Protein AF-0000000084368890 (afdb_homodimer)

Foldseek 3Di:
DFKKKKWWFFDPPDDCVVCVVVQVVVVVVCVVVPFWDDKDWDFPDDDDPPDDTHTGGMITIGDDDDPVVVLVVVCPGPCNVVRGTPSVPMDMDGDDDPDDDDD/DFKKKKWWFFDPPDDCVVCVVVQVVVVVVCVVVPFWDDKDWDFPDDDDPPDDTHTGGMITIGDDDDPVVVLVVVCPGPCNVVRGTPSVPMDMDGDDDPDDDDD

pLDDT: mean 97.81, std 1.48, range [92.19, 99.0]

Sequence (206 aa):
MTEWLVVVYDRPGSDRSKFRPQHLEAIPKQVANGKITNAGAIFHEVPKEGQPLKFAGSSLNVVADSKEEVLEILKQDIFAKENIWDVENALIYPYGVAVRVAKMTEWLVVVYDRPGSDRSKFRPQHLEAIPKQVANGKITNAGAIFHEVPKEGQPLKFAGSSLNVVADSKEEVLEILKQDIFAKENIWDVENALIYPYGVAVRVAK

Nearest PDB structures (foldseek):
  1mwq-assembly1_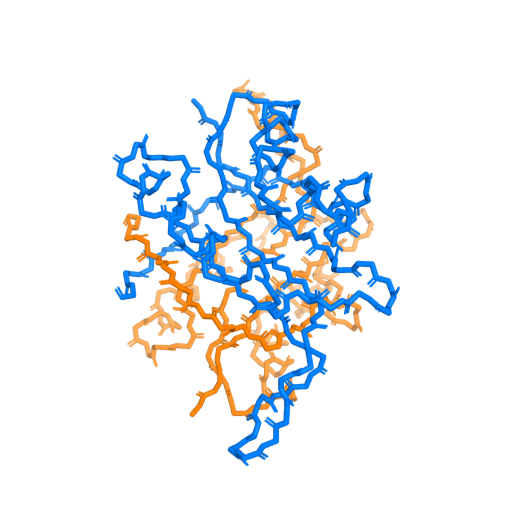A  TM=8.416E-01  e=7.982E-07  Haemophilus influenzae
  2ftr-assembly1_B  TM=4.203E-01  e=3.966E-03  Halalkalibacterium halodurans C-125
  1r6y-assembly1_A  TM=4.512E-01  e=4.490E-03  Escherichia coli
  3bb5-assembly2_C  TM=4.591E-01  e=1.374E-02  Jannaschia sp. CCS1
  1q53-assembly1_B  TM=4.168E-01  e=7.854E-03  Arabidopsis thaliana

InterPro domains:
  IPR011008 Dimeric alpha-beta barrel [SSF54909] (1-96)
  IPR051807 Secondary metabolite biosynthesis-associated protein [PTHR33606] (2-100)

Structure (mmCIF, N/CA/C/O backbone):
data_AF-0000000084368890-model_v1
#
loop_
_entity.id
_entity.type
_entity.pdbx_description
1 polymer 'YCII-related domain-containing protein'
#
loop_
_atom_site.group_PDB
_atom_site.id
_atom_site.type_symbol
_atom_site.label_atom_id
_atom_site.label_alt_id
_atom_site.label_comp_id
_atom_site.label_asym_id
_atom_site.label_entity_id
_atom_site.label_seq_id
_atom_site.pdbx_PDB_ins_code
_atom_site.Cartn_x
_atom_site.Cartn_y
_atom_site.Cartn_z
_atom_site.occupancy
_atom_site.B_iso_or_equiv
_atom_site.auth_seq_id
_atom_site.auth_comp_id
_atom_site.auth_asym_id
_atom_site.auth_atom_id
_atom_site.pdbx_PDB_model_num
ATOM 1 N N . MET A 1 1 ? 17.062 3.875 -8.484 1 94.56 1 MET A N 1
ATOM 2 C CA . MET A 1 1 ? 16.203 4.168 -7.344 1 94.56 1 MET A CA 1
ATOM 3 C C . MET A 1 1 ? 15.164 3.074 -7.156 1 94.56 1 MET A C 1
ATOM 5 O O . MET A 1 1 ? 14.82 2.367 -8.109 1 94.56 1 MET A O 1
ATOM 9 N N . THR A 1 2 ? 14.789 2.807 -5.922 1 97.94 2 THR A N 1
ATOM 10 C CA . THR A 1 2 ? 13.812 1.79 -5.551 1 97.94 2 THR A CA 1
ATOM 11 C C . THR A 1 2 ? 12.484 2.434 -5.164 1 97.94 2 THR A C 1
ATOM 13 O O . THR A 1 2 ? 12.461 3.496 -4.539 1 97.94 2 THR A O 1
ATOM 16 N N . GLU A 1 3 ? 11.383 1.771 -5.613 1 98.75 3 GLU A N 1
ATOM 17 C CA . GLU A 1 3 ? 10.078 2.145 -5.062 1 98.75 3 GLU A CA 1
ATOM 18 C C . GLU A 1 3 ? 9.758 1.333 -3.809 1 98.75 3 GLU A C 1
ATOM 20 O O . GLU A 1 3 ? 10.094 0.149 -3.727 1 98.75 3 GLU A O 1
ATOM 25 N N . TRP A 1 4 ? 9.133 1.996 -2.871 1 98.94 4 TRP A N 1
ATOM 26 C CA . TRP A 1 4 ? 8.836 1.397 -1.573 1 98.94 4 TRP A CA 1
ATOM 27 C C . TRP A 1 4 ? 7.344 1.5 -1.259 1 98.94 4 TRP A C 1
ATOM 29 O O . TRP A 1 4 ? 6.719 2.531 -1.516 1 98.94 4 TRP A O 1
ATOM 39 N N . LEU A 1 5 ? 6.801 0.441 -0.745 1 99 5 LEU A N 1
ATOM 40 C CA . LEU A 1 5 ? 5.52 0.513 -0.052 1 99 5 LEU A CA 1
ATOM 41 C C . LEU A 1 5 ? 5.703 0.98 1.388 1 99 5 LEU A C 1
ATOM 43 O O . LEU A 1 5 ? 6.516 0.421 2.127 1 99 5 LEU A O 1
ATOM 47 N N . VAL A 1 6 ? 4.949 1.95 1.713 1 99 6 VAL A N 1
ATOM 48 C CA . VAL A 1 6 ? 4.953 2.459 3.08 1 99 6 VAL A CA 1
ATOM 49 C C . VAL A 1 6 ? 3.541 2.412 3.654 1 99 6 VAL A C 1
ATOM 51 O O . VAL A 1 6 ? 2.582 2.818 2.996 1 99 6 VAL A O 1
ATOM 54 N N . VAL A 1 7 ? 3.396 1.828 4.812 1 98.94 7 VAL A N 1
ATOM 55 C CA . VAL A 1 7 ? 2.213 2.008 5.645 1 98.94 7 VAL A CA 1
ATOM 56 C C . VAL A 1 7 ? 2.611 2.637 6.98 1 98.94 7 VAL A C 1
ATOM 58 O O . VAL A 1 7 ? 3.436 2.082 7.711 1 98.94 7 VAL A O 1
ATOM 61 N N . VAL A 1 8 ? 2.096 3.746 7.238 1 98.94 8 VAL A N 1
ATOM 62 C CA . VAL A 1 8 ? 2.412 4.461 8.469 1 98.94 8 VAL A CA 1
ATOM 63 C C . VAL A 1 8 ? 1.125 4.77 9.234 1 98.94 8 VAL A C 1
ATOM 65 O O . VAL A 1 8 ? 0.228 5.434 8.703 1 98.94 8 VAL A O 1
ATOM 68 N N . TYR A 1 9 ? 1.062 4.297 10.43 1 98.88 9 TYR A N 1
ATOM 69 C CA . TYR A 1 9 ? -0.155 4.406 11.227 1 98.88 9 TYR A CA 1
ATOM 70 C C . TYR A 1 9 ? -0.169 5.707 12.023 1 98.88 9 TYR A C 1
ATOM 72 O O . TYR A 1 9 ? 0.885 6.215 12.414 1 98.88 9 TYR A O 1
ATOM 80 N N . ASP A 1 10 ? -1.346 6.188 12.211 1 98.81 10 ASP A N 1
ATOM 81 C CA . ASP A 1 10 ? -1.5 7.266 13.18 1 98.81 10 ASP A CA 1
ATOM 82 C C . ASP A 1 10 ? -1.303 6.758 14.609 1 98.81 10 ASP A C 1
ATOM 84 O O . ASP A 1 10 ? -1.741 5.656 14.945 1 98.81 10 ASP A O 1
ATOM 88 N N . ARG A 1 11 ? -0.702 7.605 15.438 1 98.44 11 ARG A N 1
ATOM 89 C CA . ARG A 1 11 ? -0.61 7.27 16.859 1 98.44 11 ARG A CA 1
ATOM 90 C C . ARG A 1 11 ? -1.991 7.246 17.5 1 98.44 11 ARG A C 1
ATOM 92 O O . ARG A 1 11 ? -2.855 8.055 17.156 1 98.44 11 ARG A O 1
ATOM 99 N N . PRO A 1 12 ? -2.133 6.25 18.484 1 96.38 12 PRO A N 1
ATOM 100 C CA . PRO A 1 12 ? -3.43 6.191 19.156 1 96.38 12 PRO A CA 1
ATOM 101 C C . PRO A 1 12 ? -3.846 7.535 19.75 1 96.38 12 PRO A C 1
ATOM 103 O O . PRO A 1 12 ? -3.041 8.203 20.406 1 96.38 12 PRO A O 1
ATOM 106 N N . GLY A 1 13 ? -5.078 7.992 19.422 1 94 13 GLY A N 1
ATOM 107 C CA . GLY A 1 13 ? -5.641 9.188 20.016 1 94 13 GLY A CA 1
ATOM 108 C C . GLY A 1 13 ? -5.254 10.461 19.297 1 94 13 GLY A C 1
ATOM 109 O O . GLY A 1 13 ? -5.648 11.562 19.703 1 94 13 GLY A O 1
ATOM 110 N N . SER A 1 14 ? -4.531 10.336 18.219 1 95.62 14 SER A N 1
ATOM 111 C CA . SER A 1 14 ? -4.113 11.531 17.484 1 95.62 14 SER A CA 1
ATOM 112 C C . SER A 1 14 ? -5.27 12.117 16.688 1 95.62 14 SER A C 1
ATOM 114 O O . SER A 1 14 ? -6.199 11.406 16.312 1 95.62 14 SER A O 1
ATOM 116 N N . ASP A 1 15 ? -5.191 13.453 16.547 1 94.81 15 ASP A N 1
ATOM 117 C CA . ASP A 1 15 ? -6.117 14.195 15.695 1 94.81 15 ASP A CA 1
ATOM 118 C C . ASP A 1 15 ? -5.375 14.891 14.555 1 94.81 15 ASP A C 1
ATOM 120 O O . ASP A 1 15 ? -4.66 15.867 14.773 1 94.81 15 ASP A O 1
ATOM 124 N N . ARG A 1 16 ? -5.609 14.359 13.375 1 97.19 16 ARG A N 1
ATOM 125 C CA . ARG A 1 16 ? -4.84 14.883 12.242 1 97.19 16 ARG A CA 1
ATOM 126 C C . ARG A 1 16 ? -5.586 16.016 11.547 1 97.19 16 ARG A C 1
ATOM 128 O O . ARG A 1 16 ? -5.051 16.641 10.633 1 97.19 16 ARG A O 1
ATOM 135 N N . SER A 1 17 ? -6.758 16.406 11.969 1 94.94 17 SER A N 1
ATOM 136 C CA . SER A 1 17 ? -7.633 17.328 11.266 1 94.94 17 SER A CA 1
ATOM 137 C C . SER A 1 17 ? -6.984 18.703 11.141 1 94.94 17 SER A C 1
ATOM 139 O O . SER A 1 17 ? -7.043 19.328 10.078 1 94.94 17 SER A O 1
ATOM 141 N N . LYS A 1 18 ? -6.312 19.109 12.156 1 95.62 18 LYS A N 1
ATOM 142 C CA . LYS A 1 18 ? -5.719 20.438 12.18 1 95.62 18 LYS A CA 1
ATOM 143 C C . LYS A 1 18 ? -4.578 20.547 11.172 1 95.62 18 LYS A C 1
ATOM 145 O O . LYS A 1 18 ? -4.312 21.641 10.648 1 95.62 18 LYS A O 1
ATOM 150 N N . PHE A 1 19 ? -3.916 19.5 10.805 1 98.19 19 PHE A N 1
ATOM 151 C CA . PHE A 1 19 ? -2.693 19.531 10.016 1 98.19 19 PHE A CA 1
ATOM 152 C C . PHE A 1 19 ? -2.941 18.984 8.609 1 98.19 19 PHE A C 1
ATOM 154 O O . PHE A 1 19 ? -2.049 19.016 7.762 1 98.19 19 PHE A O 1
ATOM 161 N N . ARG A 1 20 ? -4.137 18.547 8.383 1 97.62 20 ARG A N 1
ATOM 162 C CA . ARG A 1 20 ? -4.473 17.859 7.133 1 97.62 20 ARG A CA 1
ATOM 163 C C . ARG A 1 20 ? -4.277 18.781 5.938 1 97.62 20 ARG A C 1
ATOM 165 O O . ARG A 1 20 ? -3.686 18.391 4.93 1 97.62 20 ARG A O 1
ATOM 172 N N . PRO A 1 21 ? -4.695 20.109 6.023 1 98 21 PRO A N 1
ATOM 173 C CA . PRO A 1 21 ? -4.473 20.984 4.863 1 98 21 PRO A CA 1
ATOM 174 C C . PRO A 1 21 ? -2.998 21.094 4.488 1 98 21 PRO A C 1
ATOM 176 O O . PRO A 1 21 ? -2.646 21 3.309 1 98 21 PRO A O 1
ATOM 179 N N . GLN A 1 22 ? -2.162 21.266 5.449 1 98.19 22 GLN A N 1
ATOM 180 C CA . GLN A 1 22 ? -0.73 21.375 5.188 1 98.19 22 GLN A CA 1
ATOM 181 C C . GLN A 1 22 ? -0.173 20.062 4.645 1 98.19 22 GLN A C 1
ATOM 183 O O . GLN A 1 22 ? 0.666 20.062 3.742 1 98.19 22 GLN A O 1
ATOM 188 N N . HIS A 1 23 ? -0.569 18.922 5.172 1 98.5 23 HIS A N 1
ATOM 189 C CA . HIS A 1 23 ? -0.184 17.594 4.688 1 98.5 23 HIS A CA 1
ATOM 190 C C . HIS A 1 23 ? -0.528 17.438 3.211 1 98.5 23 HIS A C 1
ATOM 192 O O . HIS A 1 23 ? 0.327 17.047 2.408 1 98.5 23 HIS A O 1
ATOM 198 N N . LEU A 1 24 ? -1.707 17.781 2.885 1 98.06 24 LEU A N 1
ATOM 199 C CA . LEU A 1 24 ? -2.188 17.578 1.521 1 98.06 24 LEU A CA 1
ATOM 200 C C . LEU A 1 24 ? -1.46 18.516 0.551 1 98.06 24 LEU A C 1
ATOM 202 O O . LEU A 1 24 ? -1.203 18.141 -0.596 1 98.06 24 LEU A O 1
ATOM 206 N N . GLU A 1 25 ? -1.09 19.703 0.97 1 97.38 25 GLU A N 1
ATOM 207 C CA . GLU A 1 25 ? -0.423 20.688 0.125 1 97.38 25 GLU A CA 1
ATOM 208 C C . GLU A 1 25 ? 0.982 20.234 -0.255 1 97.38 25 GLU A C 1
ATOM 210 O O . GLU A 1 25 ? 1.545 20.703 -1.248 1 97.38 25 GLU A O 1
ATOM 215 N N . ALA A 1 26 ? 1.511 19.344 0.483 1 96.12 26 ALA A N 1
ATOM 216 C CA . ALA A 1 26 ? 2.887 18.906 0.264 1 96.12 26 ALA A CA 1
ATOM 217 C C . ALA A 1 26 ? 2.953 17.812 -0.796 1 96.12 26 ALA A C 1
ATOM 219 O O . ALA A 1 26 ? 4.023 17.531 -1.337 1 96.12 26 ALA A O 1
ATOM 220 N N . ILE A 1 27 ? 1.864 17.172 -1.148 1 96.38 27 ILE A N 1
ATOM 221 C CA . ILE A 1 27 ? 1.839 15.945 -1.937 1 96.38 27 ILE A CA 1
ATOM 222 C C . ILE A 1 27 ? 2.15 16.266 -3.396 1 96.38 27 ILE A C 1
ATOM 224 O O . ILE A 1 27 ? 2.998 15.617 -4.016 1 96.38 27 ILE A O 1
ATOM 228 N N . PRO A 1 28 ? 1.623 17.391 -3.9 1 96.62 28 PRO A N 1
ATOM 229 C CA . PRO A 1 28 ? 1.828 17.625 -5.328 1 96.62 28 PRO A CA 1
ATOM 230 C C . PRO A 1 28 ? 3.301 17.812 -5.691 1 96.62 28 PRO A C 1
ATOM 232 O O . PRO A 1 28 ? 3.752 17.297 -6.719 1 96.62 28 PRO A O 1
ATOM 235 N N . LYS A 1 29 ? 4.012 18.484 -4.934 1 97 29 LYS A N 1
ATOM 236 C CA . LYS A 1 29 ? 5.43 18.688 -5.223 1 97 29 LYS A CA 1
ATOM 237 C C . LYS A 1 29 ? 6.188 17.375 -5.211 1 97 29 LYS A C 1
ATOM 239 O O . LYS A 1 29 ? 7.07 17.141 -6.043 1 97 29 LYS A O 1
ATOM 244 N N . GLN A 1 30 ? 5.855 16.516 -4.273 1 97.31 30 GLN A N 1
ATOM 245 C CA . GLN A 1 30 ? 6.508 15.211 -4.164 1 97.31 30 GLN A CA 1
ATOM 246 C C . GLN A 1 30 ? 6.18 14.328 -5.363 1 97.31 30 GLN A C 1
ATOM 248 O O . GLN A 1 30 ? 7.023 13.555 -5.82 1 97.31 30 GLN A O 1
ATOM 253 N N . VAL A 1 31 ? 5.012 14.453 -5.863 1 98.06 31 VAL A N 1
ATOM 254 C CA . VAL A 1 31 ? 4.594 13.711 -7.051 1 98.06 31 VAL A CA 1
ATOM 255 C C . VAL A 1 31 ? 5.312 14.266 -8.281 1 98.06 31 VAL A C 1
ATOM 257 O O . VAL A 1 31 ? 5.859 13.5 -9.078 1 98.06 31 VAL A O 1
ATOM 260 N N . ALA A 1 32 ? 5.359 15.555 -8.391 1 97.81 32 ALA A N 1
ATOM 261 C CA . ALA A 1 32 ? 5.992 16.203 -9.531 1 97.81 32 ALA A CA 1
ATOM 262 C C . ALA A 1 32 ? 7.473 15.852 -9.617 1 97.81 32 ALA A C 1
ATOM 264 O O . ALA A 1 32 ? 8.023 15.703 -10.711 1 97.81 32 ALA A O 1
ATOM 265 N N . ASN A 1 33 ? 8.086 15.641 -8.516 1 97.25 33 ASN A N 1
ATOM 266 C CA . ASN A 1 33 ? 9.508 15.32 -8.469 1 97.25 33 ASN A CA 1
ATOM 267 C C . ASN A 1 33 ? 9.75 13.812 -8.547 1 97.25 33 ASN A C 1
ATOM 269 O O . ASN A 1 33 ? 10.891 13.352 -8.461 1 97.25 33 ASN A O 1
ATOM 273 N N . GLY A 1 34 ? 8.703 13.078 -8.586 1 97.5 34 GLY A N 1
ATOM 274 C CA . GLY A 1 34 ? 8.805 11.641 -8.781 1 97.5 34 GLY A CA 1
ATOM 275 C C . GLY A 1 34 ? 9.039 10.875 -7.496 1 97.5 34 GLY A C 1
ATOM 276 O O . GLY A 1 34 ? 9.406 9.695 -7.523 1 97.5 34 GLY A O 1
ATOM 277 N N . LYS A 1 35 ? 8.844 11.477 -6.344 1 98.44 35 LYS A N 1
ATOM 278 C CA . LYS A 1 35 ? 9.141 10.844 -5.059 1 98.44 35 LYS A CA 1
ATOM 279 C C . LYS A 1 35 ? 7.949 10.039 -4.547 1 98.44 35 LYS A C 1
ATOM 281 O O . LYS A 1 35 ? 8.125 9.062 -3.82 1 98.44 35 LYS A O 1
ATOM 286 N N . ILE A 1 36 ? 6.762 10.492 -4.883 1 98.69 36 ILE A N 1
ATOM 287 C CA . ILE A 1 36 ? 5.535 9.789 -4.516 1 98.69 36 ILE A CA 1
ATOM 288 C C . ILE A 1 36 ? 4.781 9.375 -5.773 1 98.69 36 ILE A C 1
ATOM 290 O O . ILE A 1 36 ? 4.543 10.195 -6.664 1 98.69 36 ILE A O 1
ATOM 294 N N . THR A 1 37 ? 4.414 8.141 -5.836 1 98.81 37 THR A N 1
ATOM 295 C CA . THR A 1 37 ? 3.742 7.656 -7.039 1 98.81 37 THR A CA 1
ATOM 296 C C . THR A 1 37 ? 2.318 7.211 -6.719 1 98.81 37 THR A C 1
ATOM 298 O O . THR A 1 37 ? 1.487 7.082 -7.621 1 98.81 37 THR A O 1
ATOM 301 N N . ASN A 1 38 ? 1.992 6.949 -5.52 1 98.88 38 ASN A N 1
ATOM 302 C CA . ASN A 1 38 ? 0.693 6.562 -4.98 1 98.88 38 ASN A CA 1
ATOM 303 C C . ASN A 1 38 ? 0.575 6.906 -3.5 1 98.88 38 ASN A C 1
ATOM 305 O O . ASN A 1 38 ? 1.471 6.594 -2.713 1 98.88 38 ASN A O 1
ATOM 309 N N . ALA A 1 39 ? -0.464 7.578 -3.109 1 98.88 39 ALA A N 1
ATOM 310 C CA . ALA A 1 39 ? -0.626 7.945 -1.704 1 98.88 39 ALA A CA 1
ATOM 311 C C . ALA A 1 39 ? -2.1 8.125 -1.352 1 98.88 39 ALA A C 1
ATOM 313 O O . ALA A 1 39 ? -2.906 8.508 -2.203 1 98.88 39 ALA A O 1
ATOM 314 N N . GLY A 1 40 ? -2.418 7.895 -0.118 1 98.75 40 GLY A N 1
ATOM 315 C CA . GLY A 1 40 ? -3.77 8.062 0.392 1 98.75 40 GLY A CA 1
ATOM 316 C C . GLY A 1 40 ? -3.891 7.766 1.874 1 98.75 40 GLY A C 1
ATOM 317 O O . GLY A 1 40 ? -2.932 7.309 2.5 1 98.75 40 GLY A O 1
ATOM 318 N N . ALA A 1 41 ? -5.02 8.031 2.402 1 98.69 41 ALA A N 1
ATOM 319 C CA . ALA A 1 41 ? -5.324 7.723 3.799 1 98.69 41 ALA A CA 1
ATOM 320 C C . ALA A 1 41 ? -5.93 6.328 3.934 1 98.69 41 ALA A C 1
ATOM 322 O O . ALA A 1 41 ? -6.68 5.883 3.062 1 98.69 41 ALA A O 1
ATOM 323 N N . ILE A 1 42 ? -5.582 5.676 5.016 1 98.81 42 ILE A N 1
ATOM 324 C CA . ILE A 1 42 ? -6.254 4.43 5.371 1 98.81 42 ILE A CA 1
ATOM 325 C C . ILE A 1 42 ? -7.191 4.668 6.555 1 98.81 42 ILE A C 1
ATOM 327 O O . ILE A 1 42 ? -6.93 5.531 7.395 1 98.81 42 ILE A O 1
ATOM 331 N N . PHE A 1 43 ? -8.266 3.887 6.609 1 98.62 43 PHE A N 1
ATOM 332 C CA . PHE A 1 43 ? -9.312 4.086 7.609 1 98.62 43 PHE A CA 1
ATOM 333 C C . PHE A 1 43 ? -9.617 2.781 8.336 1 98.62 43 PHE A C 1
ATOM 335 O O . PHE A 1 43 ? -9.445 1.696 7.773 1 98.62 43 PHE A O 1
ATOM 342 N N . HIS A 1 44 ? -10.109 2.869 9.57 1 97.94 44 HIS A N 1
ATOM 343 C CA . HIS A 1 44 ? -10.508 1.699 10.344 1 97.94 44 HIS A CA 1
ATOM 344 C C . HIS A 1 44 ? -11.82 1.118 9.828 1 97.94 44 HIS A C 1
ATOM 346 O O . HIS A 1 44 ? -12.094 -0.073 10.008 1 97.94 44 HIS A O 1
ATOM 352 N N . GLU A 1 45 ? -12.602 2.033 9.242 1 97.5 45 GLU A N 1
ATOM 353 C CA . GLU A 1 45 ? -13.891 1.651 8.68 1 97.5 45 GLU A CA 1
ATOM 354 C C . GLU A 1 45 ? -14.164 2.389 7.371 1 97.5 45 GLU A C 1
ATOM 356 O O . GLU A 1 45 ? -13.594 3.451 7.121 1 97.5 45 GLU A O 1
ATOM 361 N N . VAL A 1 46 ? -14.969 1.783 6.539 1 98 46 VAL A N 1
ATOM 362 C CA . VAL A 1 46 ? -15.367 2.457 5.309 1 98 46 VAL A CA 1
ATOM 363 C C . VAL A 1 46 ? -16.031 3.789 5.641 1 98 46 VAL A C 1
ATOM 365 O O . VAL A 1 46 ? -16.984 3.838 6.43 1 98 46 VAL A O 1
ATOM 368 N N . PRO A 1 47 ? -15.562 4.816 5.09 1 96 47 PRO A N 1
ATOM 369 C CA . PRO A 1 47 ? -16.188 6.117 5.352 1 96 47 PRO A CA 1
ATOM 370 C C . PRO A 1 47 ? -17.656 6.16 4.98 1 96 47 PRO A C 1
ATOM 372 O O . PRO A 1 47 ? -18.062 5.574 3.969 1 96 47 PRO A O 1
ATOM 375 N N . LYS A 1 48 ? -18.438 6.734 5.867 1 94.44 48 LYS A N 1
ATOM 376 C CA . LYS A 1 48 ? -19.875 6.934 5.652 1 94.44 48 LYS A CA 1
ATOM 377 C C . LYS A 1 48 ? -20.219 8.414 5.617 1 94.44 48 LYS A C 1
ATOM 379 O O . LYS A 1 48 ? -19.656 9.211 6.367 1 94.44 48 LYS A O 1
ATOM 384 N N . GLU A 1 49 ? -21.062 8.672 4.727 1 92.25 49 GLU A N 1
ATOM 385 C CA . GLU A 1 49 ? -21.484 10.062 4.598 1 92.25 49 GLU A CA 1
ATOM 386 C C . GLU A 1 49 ? -22.016 10.602 5.922 1 92.25 49 GLU A C 1
ATOM 388 O O . GLU A 1 49 ? -22.781 9.93 6.613 1 92.25 49 GLU A O 1
ATOM 393 N N . GLY A 1 50 ? -21.531 11.781 6.246 1 93.62 50 GLY A N 1
ATOM 394 C CA . GLY A 1 50 ? -22.031 12.469 7.426 1 93.62 50 GLY A CA 1
ATOM 395 C C . GLY A 1 50 ? -21.359 12.016 8.711 1 93.62 50 GLY A C 1
ATOM 396 O O . GLY A 1 50 ? -21.688 12.492 9.797 1 93.62 50 GLY A O 1
ATOM 397 N N . GLN A 1 51 ? -20.641 11.086 8.695 1 95.31 51 GLN A N 1
ATOM 398 C CA . GLN A 1 51 ? -19.938 10.586 9.875 1 95.31 51 GLN A CA 1
ATOM 399 C C . GLN A 1 51 ? -18.469 10.992 9.852 1 95.31 51 GLN A C 1
ATOM 401 O O . GLN A 1 51 ? -17.875 11.172 8.781 1 95.31 51 GLN A O 1
ATOM 406 N N . PRO A 1 52 ? -17.938 11.172 11.023 1 93.69 52 PRO A N 1
ATOM 407 C CA . PRO A 1 52 ? -16.5 11.484 11.062 1 93.69 52 PRO A CA 1
ATOM 408 C C . PRO A 1 52 ? -15.641 10.383 10.461 1 93.69 52 PRO A C 1
ATOM 410 O O . PRO A 1 52 ? -15.953 9.195 10.602 1 93.69 52 PRO A O 1
ATOM 413 N N . LEU A 1 53 ? -14.609 10.797 9.828 1 94.75 53 LEU A N 1
ATOM 414 C CA . LEU A 1 53 ? -13.648 9.844 9.281 1 94.75 53 LEU A CA 1
ATOM 415 C C . LEU A 1 53 ? -12.828 9.195 10.391 1 94.75 53 LEU A C 1
ATOM 417 O O . LEU A 1 53 ? -12.359 9.883 11.297 1 94.75 53 LEU A O 1
ATOM 421 N N . LYS A 1 54 ? -12.719 7.895 10.328 1 96.06 54 LYS A N 1
ATOM 422 C CA . LYS A 1 54 ? -11.93 7.16 11.305 1 96.06 54 LYS A CA 1
ATOM 423 C C . LYS A 1 54 ? -10.578 6.758 10.727 1 96.06 54 LYS A C 1
ATOM 425 O O . LYS A 1 54 ? -10.367 5.594 10.383 1 96.06 54 LYS A O 1
ATOM 430 N N 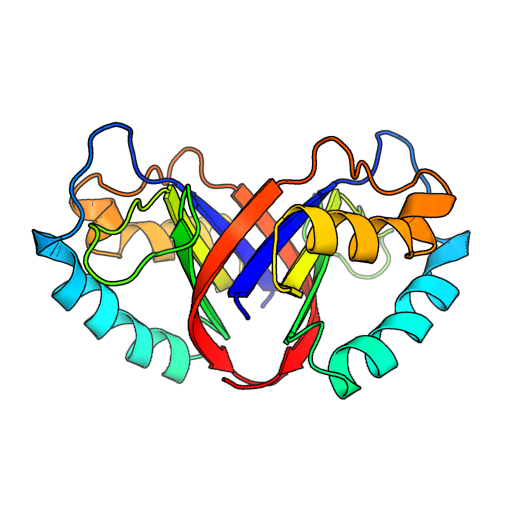. PHE A 1 55 ? -9.625 7.672 10.797 1 98.31 55 PHE A N 1
ATOM 431 C CA . PHE A 1 55 ? -8.312 7.504 10.195 1 98.31 55 PHE A CA 1
ATOM 432 C C . PHE A 1 55 ? -7.508 6.445 10.938 1 98.31 55 PHE A C 1
ATOM 434 O O . PHE A 1 55 ? -7.516 6.402 12.172 1 98.31 55 PHE A O 1
ATOM 441 N N . ALA A 1 56 ? -6.852 5.637 10.203 1 98.56 56 ALA A N 1
ATOM 442 C CA . ALA A 1 56 ? -5.91 4.664 10.758 1 98.56 56 ALA A CA 1
ATOM 443 C C . ALA A 1 56 ? -4.469 5.078 10.484 1 98.56 56 ALA A C 1
ATOM 445 O O . ALA A 1 56 ? -3.545 4.625 11.164 1 98.56 56 ALA A O 1
ATOM 446 N N . GLY A 1 57 ? -4.234 5.875 9.477 1 98.81 57 GLY A N 1
ATOM 447 C CA . GLY A 1 57 ? -2.922 6.273 8.992 1 98.81 57 GLY A CA 1
ATOM 448 C C . GLY A 1 57 ? -2.895 6.57 7.504 1 98.81 57 GLY A C 1
ATOM 449 O O . GLY A 1 57 ? -3.832 7.16 6.969 1 98.81 57 GLY A O 1
ATOM 450 N N . SER A 1 58 ? -1.762 6.246 6.879 1 98.94 58 SER A N 1
ATOM 451 C CA . SER A 1 58 ? -1.561 6.52 5.457 1 98.94 58 SER A CA 1
ATOM 452 C C . SER A 1 58 ? -0.771 5.398 4.785 1 98.94 58 SER A C 1
ATOM 454 O O . SER A 1 58 ? -0.064 4.645 5.457 1 98.94 58 SER A O 1
ATOM 456 N N . SER A 1 59 ? -0.984 5.289 3.572 1 98.94 59 SER A N 1
ATOM 457 C CA . SER A 1 59 ? -0.102 4.484 2.732 1 98.94 59 SER A CA 1
ATOM 458 C C . SER A 1 59 ? 0.465 5.309 1.58 1 98.94 59 SER A C 1
ATOM 460 O O . SER A 1 59 ? -0.25 6.105 0.969 1 98.94 59 SER A O 1
ATOM 462 N N . LEU A 1 60 ? 1.722 5.074 1.28 1 98.88 60 LEU A N 1
ATOM 463 C CA . LEU A 1 60 ? 2.434 5.738 0.193 1 98.88 60 LEU A CA 1
ATOM 464 C C . LEU A 1 60 ? 3.297 4.742 -0.576 1 98.88 60 LEU A C 1
ATOM 466 O O . LEU A 1 60 ? 3.846 3.807 0.011 1 98.88 60 LEU A O 1
ATOM 470 N N . ASN A 1 61 ? 3.416 4.926 -1.822 1 98.94 61 ASN A N 1
ATOM 471 C CA . ASN A 1 61 ? 4.57 4.457 -2.578 1 98.94 61 ASN A CA 1
ATOM 472 C C . ASN A 1 61 ? 5.613 5.559 -2.754 1 98.94 61 ASN A C 1
ATOM 474 O O . ASN A 1 61 ? 5.316 6.617 -3.303 1 98.94 61 ASN A O 1
ATOM 478 N N . VAL A 1 62 ? 6.781 5.297 -2.291 1 98.88 62 VAL A N 1
ATOM 479 C CA . VAL A 1 62 ? 7.852 6.289 -2.258 1 98.88 62 VAL A CA 1
ATOM 480 C C . VAL A 1 62 ? 9.031 5.805 -3.096 1 98.88 62 VAL A C 1
ATOM 482 O O . VAL A 1 62 ? 9.445 4.648 -2.988 1 98.88 62 VAL A O 1
ATOM 485 N N . VAL A 1 63 ? 9.523 6.688 -3.916 1 98.88 63 VAL A N 1
ATOM 486 C CA . VAL A 1 63 ? 10.727 6.387 -4.68 1 98.88 63 VAL A CA 1
ATOM 487 C C . VAL A 1 63 ? 11.953 6.965 -3.971 1 98.88 63 VAL A C 1
ATOM 489 O O . VAL A 1 63 ? 12.031 8.172 -3.746 1 98.88 63 VAL A O 1
ATOM 492 N N . ALA A 1 64 ? 12.883 6.109 -3.578 1 98.75 64 ALA A N 1
ATOM 493 C CA . ALA A 1 64 ? 14.055 6.504 -2.797 1 98.75 64 ALA A CA 1
ATOM 494 C C . ALA A 1 64 ? 15.203 5.527 -3.006 1 98.75 64 ALA A C 1
ATOM 496 O O . ALA A 1 64 ? 15 4.398 -3.453 1 98.75 64 ALA A O 1
ATOM 497 N N . ASP A 1 65 ? 16.391 5.965 -2.586 1 98.06 65 ASP A N 1
ATOM 498 C CA . ASP A 1 65 ? 17.578 5.148 -2.789 1 98.06 65 ASP A CA 1
ATOM 499 C C . ASP A 1 65 ? 17.734 4.113 -1.677 1 98.06 65 ASP A C 1
ATOM 501 O O . ASP A 1 65 ? 18.453 3.121 -1.838 1 98.06 65 ASP A O 1
ATOM 505 N N . SER A 1 66 ? 17.125 4.41 -0.531 1 98.31 66 SER A N 1
ATOM 506 C CA . SER A 1 66 ? 17.281 3.545 0.635 1 98.31 66 SER A CA 1
ATOM 507 C C . SER A 1 66 ? 16.094 3.682 1.583 1 98.31 66 SER A C 1
ATOM 509 O O . SER A 1 66 ? 15.281 4.605 1.448 1 98.31 66 SER A O 1
ATOM 511 N N . LYS A 1 67 ? 16.047 2.725 2.459 1 98.38 67 LYS A N 1
ATOM 512 C CA . LYS A 1 67 ? 15.031 2.812 3.506 1 98.38 67 LYS A CA 1
ATOM 513 C C . LYS A 1 67 ? 15.227 4.066 4.355 1 98.38 67 LYS A C 1
ATOM 515 O O . LYS A 1 67 ? 14.258 4.691 4.781 1 98.38 67 LYS A O 1
ATOM 520 N N . GLU A 1 68 ? 16.469 4.414 4.648 1 98.38 68 GLU A N 1
ATOM 521 C CA . GLU A 1 68 ? 16.781 5.609 5.422 1 98.38 68 GLU A CA 1
ATOM 522 C C . GLU A 1 68 ? 16.234 6.863 4.75 1 98.38 68 GLU A C 1
ATOM 524 O O . GLU A 1 68 ? 15.703 7.754 5.422 1 98.38 68 GLU A O 1
ATOM 529 N N . GLU A 1 69 ? 16.328 6.934 3.471 1 98.5 69 GLU A N 1
ATOM 530 C CA . GLU A 1 69 ? 15.789 8.086 2.758 1 98.5 69 GLU A CA 1
ATOM 531 C C . GLU A 1 69 ? 14.266 8.125 2.836 1 98.5 69 GLU A C 1
ATOM 533 O O . GLU A 1 69 ? 13.672 9.195 2.943 1 98.5 69 GLU A O 1
ATOM 538 N N . VAL A 1 70 ? 13.602 6.941 2.756 1 98.81 70 VAL A N 1
ATOM 539 C CA . VAL A 1 70 ? 12.156 6.887 2.941 1 98.81 70 VAL A CA 1
ATOM 540 C C . VAL A 1 70 ? 11.781 7.5 4.289 1 98.81 70 VAL A C 1
ATOM 542 O O . VAL A 1 70 ? 10.891 8.352 4.367 1 98.81 70 VAL A O 1
ATOM 545 N N . LEU A 1 71 ? 12.523 7.074 5.297 1 98.75 71 LEU A N 1
ATOM 546 C CA . LEU A 1 71 ? 12.258 7.574 6.641 1 98.75 71 LEU A CA 1
ATOM 547 C C . LEU A 1 71 ? 12.453 9.086 6.707 1 98.75 71 LEU A C 1
ATOM 549 O O . LEU A 1 71 ? 11.664 9.789 7.34 1 98.75 71 LEU A O 1
ATOM 553 N N . GLU A 1 72 ? 13.445 9.578 6.027 1 98.31 72 GLU A N 1
ATOM 554 C CA . GLU A 1 72 ? 13.688 11.016 5.988 1 98.31 72 GLU A CA 1
ATOM 555 C C . GLU A 1 72 ? 12.539 11.75 5.309 1 98.31 72 GLU A C 1
ATOM 557 O O . GLU A 1 72 ? 12.117 12.812 5.77 1 98.31 72 GLU A O 1
ATOM 562 N N . ILE A 1 73 ? 12.086 11.203 4.25 1 98.31 73 ILE A N 1
ATOM 563 C CA . ILE A 1 73 ? 10.969 11.797 3.527 1 98.31 73 ILE A CA 1
ATOM 564 C C . ILE A 1 73 ? 9.734 11.844 4.426 1 98.31 73 ILE A C 1
ATOM 566 O O . ILE A 1 73 ? 9.062 12.875 4.52 1 98.31 73 ILE A O 1
ATOM 570 N N . LEU A 1 74 ? 9.445 10.766 5.152 1 98.69 74 LEU A N 1
ATOM 571 C CA . LEU A 1 74 ? 8.312 10.727 6.066 1 98.69 74 LEU A CA 1
ATOM 572 C C . LEU A 1 74 ? 8.453 11.781 7.164 1 98.69 74 LEU A C 1
ATOM 574 O O . LEU A 1 74 ? 7.492 12.477 7.488 1 98.69 74 LEU A O 1
ATOM 578 N N . LYS A 1 75 ? 9.641 11.906 7.691 1 98.56 75 LYS A N 1
ATOM 579 C CA . LYS A 1 75 ? 9.891 12.781 8.828 1 98.56 75 LYS A CA 1
ATOM 580 C C . LYS A 1 75 ? 9.727 14.25 8.438 1 98.56 75 LYS A C 1
ATOM 582 O O . LYS A 1 75 ? 9.57 15.109 9.305 1 98.56 75 LYS A O 1
ATOM 587 N N . GLN A 1 76 ? 9.742 14.555 7.172 1 98.06 76 GLN A N 1
ATOM 588 C CA . GLN A 1 76 ? 9.586 15.93 6.695 1 98.06 76 GLN A CA 1
ATOM 589 C C . GLN A 1 76 ? 8.117 16.328 6.641 1 98.06 76 GLN A C 1
ATOM 591 O O . GLN A 1 76 ? 7.789 17.516 6.531 1 98.06 76 GLN A O 1
ATOM 596 N N . ASP A 1 77 ? 7.227 15.406 6.676 1 98.56 77 ASP A N 1
ATOM 597 C CA . ASP A 1 77 ? 5.797 15.688 6.605 1 98.56 77 ASP A CA 1
ATOM 598 C C . ASP A 1 77 ? 5.285 16.266 7.918 1 98.56 77 ASP A C 1
ATOM 600 O O . ASP A 1 77 ? 5.711 15.852 9 1 98.56 77 ASP A O 1
ATOM 604 N N . ILE A 1 78 ? 4.363 17.141 7.871 1 98.81 78 ILE A N 1
ATOM 605 C CA . ILE A 1 78 ? 3.783 17.797 9.031 1 98.81 78 ILE A CA 1
ATOM 606 C C . ILE A 1 78 ? 3.186 16.766 9.977 1 98.81 78 ILE A C 1
ATOM 608 O O . ILE A 1 78 ? 3.205 16.938 11.195 1 98.81 78 ILE A O 1
ATOM 612 N N . PHE A 1 79 ? 2.619 15.633 9.5 1 98.88 79 PHE A N 1
ATOM 613 C CA . PHE A 1 79 ? 2.059 14.578 10.336 1 98.88 79 PHE A CA 1
ATOM 614 C C . PHE A 1 79 ? 3.137 13.945 11.203 1 98.88 79 PHE A C 1
ATOM 616 O O . PHE A 1 79 ? 2.873 13.555 12.344 1 98.88 79 PHE A O 1
ATOM 623 N N . ALA A 1 80 ? 4.336 13.812 10.688 1 98.69 80 ALA A N 1
ATOM 624 C CA . ALA A 1 80 ? 5.445 13.305 11.492 1 98.69 80 ALA A CA 1
ATOM 625 C C . ALA A 1 80 ? 5.91 14.352 12.508 1 98.69 80 ALA A C 1
ATOM 627 O O . ALA A 1 80 ? 6.117 14.039 13.68 1 98.69 80 ALA A O 1
ATOM 628 N N . LYS A 1 81 ? 5.996 15.523 12.109 1 98.56 81 LYS A N 1
ATOM 629 C CA . LYS A 1 81 ? 6.492 16.609 12.945 1 98.56 81 LYS A CA 1
ATOM 630 C C . LYS A 1 81 ? 5.559 16.875 14.125 1 98.56 81 LYS A C 1
ATOM 632 O O . LYS A 1 81 ? 6.004 17.266 15.203 1 98.56 81 LYS A O 1
ATOM 637 N N . GLU A 1 82 ? 4.316 16.656 13.867 1 98.44 82 GLU A N 1
ATOM 638 C CA . GLU A 1 82 ? 3.334 16.922 14.914 1 98.44 82 GLU A CA 1
ATOM 639 C C . GLU A 1 82 ? 2.947 15.633 15.641 1 98.44 82 GLU A C 1
ATOM 641 O O . GLU A 1 82 ? 1.917 15.578 16.312 1 98.44 82 GLU A O 1
ATOM 646 N N . ASN A 1 83 ? 3.693 14.57 15.445 1 97.88 83 ASN A N 1
ATOM 647 C CA . ASN A 1 83 ? 3.604 13.305 16.172 1 97.88 83 ASN A CA 1
ATOM 648 C C . ASN A 1 83 ? 2.277 12.602 15.914 1 97.88 83 ASN A C 1
ATOM 650 O O . ASN A 1 83 ? 1.721 11.961 16.812 1 97.88 83 ASN A O 1
ATOM 654 N N . ILE A 1 84 ? 1.788 12.828 14.734 1 98.75 84 ILE A N 1
ATOM 655 C CA . ILE A 1 84 ? 0.58 12.125 14.312 1 98.75 84 ILE A CA 1
ATOM 656 C C . ILE A 1 84 ? 0.944 10.742 13.789 1 98.75 84 ILE A C 1
ATOM 658 O O . ILE A 1 84 ? 0.427 9.727 14.266 1 98.75 84 ILE A O 1
ATOM 662 N N . TRP A 1 85 ? 1.861 10.727 12.812 1 98.88 85 TRP A N 1
ATOM 663 C CA . TRP A 1 85 ? 2.328 9.469 12.234 1 98.88 85 TRP A CA 1
ATOM 664 C C . TRP A 1 85 ? 3.285 8.758 13.188 1 98.88 85 TRP A C 1
ATOM 666 O O . TRP A 1 85 ? 4.148 9.391 13.797 1 98.88 85 TRP A O 1
ATOM 676 N N . ASP A 1 86 ? 3.154 7.535 13.375 1 98.81 86 ASP A N 1
ATOM 677 C CA . ASP A 1 86 ? 4.121 6.688 14.055 1 98.81 86 ASP A CA 1
ATOM 678 C C . ASP A 1 86 ? 5.203 6.199 13.102 1 98.81 86 ASP A C 1
ATOM 680 O O . ASP A 1 86 ? 5.27 5.008 12.781 1 98.81 86 ASP A O 1
ATOM 684 N N . VAL A 1 87 ? 6.117 7.059 12.766 1 98.81 87 VAL A N 1
ATOM 685 C CA . VAL A 1 87 ? 7.109 6.805 11.727 1 98.81 87 VAL A CA 1
ATOM 686 C C . VAL A 1 87 ? 8.055 5.691 12.18 1 98.81 87 VAL A C 1
ATOM 688 O O . VAL A 1 87 ? 8.477 4.859 11.367 1 98.81 87 VAL A O 1
ATOM 691 N N . GLU A 1 88 ? 8.359 5.594 13.438 1 97.38 88 GLU A N 1
ATOM 692 C CA . GLU A 1 88 ? 9.305 4.625 13.984 1 97.38 88 GLU A CA 1
ATOM 693 C C . GLU A 1 88 ? 8.828 3.193 13.742 1 97.38 88 GLU A C 1
ATOM 695 O O . GLU A 1 88 ? 9.641 2.266 13.688 1 97.38 88 GLU A O 1
ATOM 700 N N . ASN A 1 89 ? 7.516 3.018 13.578 1 98.31 89 ASN A N 1
ATOM 701 C CA . ASN A 1 89 ? 6.965 1.678 13.406 1 98.31 89 ASN A CA 1
ATOM 702 C C . ASN A 1 89 ? 6.285 1.524 12.055 1 98.31 89 ASN A C 1
ATOM 704 O O . ASN A 1 89 ? 5.453 0.634 11.867 1 98.31 89 ASN A O 1
ATOM 708 N N . ALA A 1 90 ? 6.613 2.402 11.117 1 98.88 90 ALA A N 1
ATOM 709 C CA . ALA A 1 90 ? 6.055 2.291 9.773 1 98.88 90 ALA A CA 1
ATOM 710 C C . ALA A 1 90 ? 6.477 0.982 9.109 1 98.88 90 ALA A C 1
ATOM 712 O O . ALA A 1 90 ? 7.578 0.482 9.352 1 98.88 90 ALA A O 1
ATOM 713 N N . LEU A 1 91 ? 5.57 0.397 8.359 1 98.88 91 LEU A N 1
ATOM 714 C CA . LEU A 1 91 ? 5.926 -0.694 7.461 1 98.88 91 LEU A CA 1
ATOM 715 C C . LEU A 1 91 ? 6.562 -0.158 6.184 1 98.88 91 LEU A C 1
ATOM 717 O O . LEU A 1 91 ? 5.973 0.682 5.496 1 98.88 91 LEU A O 1
ATOM 721 N N . ILE A 1 92 ? 7.762 -0.61 5.91 1 98.94 92 ILE A N 1
ATOM 722 C CA . ILE A 1 92 ? 8.5 -0.154 4.738 1 98.94 92 ILE A CA 1
ATOM 723 C C . ILE A 1 92 ? 9.109 -1.354 4.012 1 98.94 92 ILE A C 1
ATOM 725 O O . ILE A 1 92 ? 9.961 -2.049 4.562 1 98.94 92 ILE A O 1
ATOM 729 N N . TYR A 1 93 ? 8.68 -1.564 2.787 1 98.94 93 TYR A N 1
ATOM 730 C CA . TYR A 1 93 ? 9.164 -2.678 1.977 1 98.94 93 TYR A CA 1
ATOM 731 C C . TYR A 1 93 ? 9.57 -2.205 0.587 1 98.94 93 TYR A C 1
ATOM 733 O O . TYR A 1 93 ? 8.867 -1.408 -0.037 1 98.94 93 TYR A O 1
ATOM 741 N N . PRO A 1 94 ? 10.727 -2.707 0.081 1 98.94 94 PRO A N 1
ATOM 742 C CA . PRO A 1 94 ? 10.883 -2.545 -1.366 1 98.94 94 PRO A CA 1
ATOM 743 C C . PRO A 1 94 ? 9.695 -3.092 -2.154 1 98.94 94 PRO A C 1
ATOM 745 O O . PRO A 1 94 ? 9.133 -4.125 -1.787 1 98.94 94 PRO A O 1
ATOM 748 N N . TYR A 1 95 ? 9.344 -2.371 -3.121 1 98.94 95 TYR A N 1
ATOM 749 C CA . TYR A 1 95 ? 8.109 -2.631 -3.848 1 98.94 95 TYR A CA 1
ATOM 750 C C . TYR A 1 95 ? 8.367 -2.768 -5.344 1 98.94 95 TYR A C 1
ATOM 752 O O . TYR A 1 95 ? 8.867 -1.838 -5.98 1 98.94 95 TYR A O 1
ATOM 760 N N . GLY A 1 96 ? 8.148 -3.953 -5.879 1 98.38 96 GLY A N 1
ATOM 761 C CA . GLY A 1 96 ? 8.211 -4.18 -7.312 1 98.38 96 GLY A CA 1
ATOM 762 C C . GLY A 1 96 ? 6.863 -4.031 -7.996 1 98.38 96 GLY A C 1
ATOM 763 O O . GLY A 1 96 ? 6.098 -4.992 -8.078 1 98.38 96 GLY A O 1
ATOM 764 N N . VAL A 1 97 ? 6.648 -2.912 -8.602 1 98.31 97 VAL A N 1
ATOM 765 C CA . VAL A 1 97 ? 5.344 -2.568 -9.156 1 98.31 97 VAL A CA 1
ATOM 766 C C . VAL A 1 97 ? 5.09 -3.383 -10.422 1 98.31 97 VAL A C 1
ATOM 768 O O . VAL A 1 97 ? 5.883 -3.33 -11.367 1 98.31 97 VAL A O 1
ATOM 771 N N . ALA A 1 98 ? 4.008 -4.074 -10.398 1 98.44 98 ALA A N 1
ATOM 772 C CA . ALA A 1 98 ? 3.584 -4.824 -11.578 1 98.44 98 ALA A CA 1
ATOM 773 C C . ALA A 1 98 ? 2.654 -3.986 -12.453 1 98.44 98 ALA A C 1
ATOM 775 O O . ALA A 1 98 ? 2.738 -4.035 -13.688 1 98.44 98 ALA A O 1
ATOM 776 N N . VAL A 1 99 ? 1.748 -3.25 -11.773 1 98.5 99 VAL A N 1
ATOM 777 C CA . VAL A 1 99 ? 0.788 -2.414 -12.484 1 98.5 99 VAL A CA 1
ATOM 778 C C . VAL A 1 99 ? 0.351 -1.253 -11.594 1 98.5 99 VAL A C 1
ATOM 780 O O . VAL A 1 99 ? 0.324 -1.38 -10.367 1 98.5 99 VAL A O 1
ATOM 783 N N . ARG A 1 100 ? 0.114 -0.181 -12.133 1 98.62 100 ARG A N 1
ATOM 784 C CA . ARG A 1 100 ? -0.486 0.98 -11.484 1 98.62 100 ARG A CA 1
ATOM 785 C C . ARG A 1 100 ? -1.243 1.839 -12.492 1 98.62 100 ARG A C 1
ATOM 787 O O . ARG A 1 100 ? -0.654 2.355 -13.438 1 98.62 100 ARG A O 1
ATOM 794 N N . VAL A 1 101 ? -2.461 2.039 -12.266 1 98.25 101 VAL A N 1
ATOM 795 C CA . VAL A 1 101 ? -3.283 2.859 -13.156 1 98.25 101 VAL A CA 1
ATOM 796 C C . VAL A 1 101 ? -3.465 4.25 -12.547 1 98.25 101 VAL A C 1
ATOM 798 O O . VAL A 1 101 ? -3.621 4.387 -11.336 1 98.25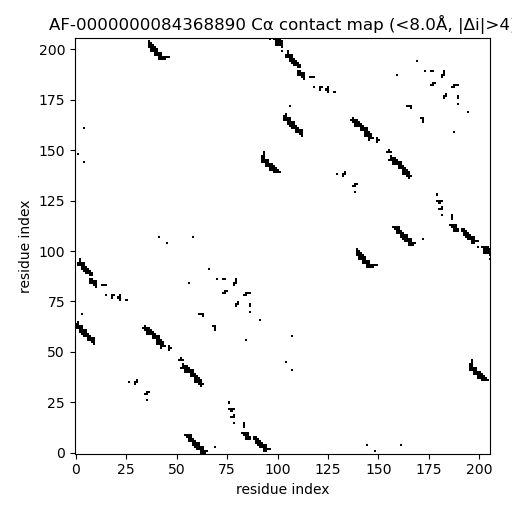 101 VAL A O 1
ATOM 801 N N . ALA A 1 102 ? -3.512 5.246 -13.367 1 97.44 102 ALA A N 1
ATOM 802 C CA . ALA A 1 102 ? -3.609 6.621 -12.883 1 97.44 102 ALA A CA 1
ATOM 803 C C . ALA A 1 102 ? -4.969 6.883 -12.242 1 97.44 102 ALA A C 1
ATOM 805 O O . ALA A 1 102 ? -5.973 6.285 -12.633 1 97.44 102 ALA A O 1
ATOM 806 N N . LYS A 1 103 ? -4.965 7.672 -11.188 1 95.5 103 LYS A N 1
ATOM 807 C CA . LYS A 1 103 ? -6.176 8.195 -10.562 1 95.5 103 LYS A CA 1
ATOM 808 C C . LYS A 1 103 ? -6.59 9.523 -11.195 1 95.5 103 LYS A C 1
ATOM 810 O O . LYS A 1 103 ? -5.746 10.383 -11.461 1 95.5 103 LYS A O 1
ATOM 815 N N . MET B 1 1 ? -18.484 1.829 -4.688 1 94.44 1 MET B N 1
ATOM 816 C CA . MET B 1 1 ? -17.422 0.868 -4.383 1 94.44 1 MET B CA 1
ATOM 817 C C . MET B 1 1 ? -16.266 1.545 -3.668 1 94.44 1 MET B C 1
ATOM 819 O O . MET B 1 1 ? -16.062 2.754 -3.803 1 94.44 1 MET B O 1
ATOM 823 N N . THR B 1 2 ? -15.602 0.823 -2.77 1 98 2 THR B N 1
ATOM 824 C CA . THR B 1 2 ? -14.477 1.304 -1.984 1 98 2 THR B CA 1
ATOM 825 C C . THR B 1 2 ? -13.164 0.733 -2.52 1 98 2 THR B C 1
ATOM 827 O O . THR B 1 2 ? -13.109 -0.424 -2.939 1 98 2 THR B O 1
ATOM 830 N N . GLU B 1 3 ? -12.133 1.613 -2.535 1 98.75 3 GLU B N 1
ATOM 831 C CA . GLU B 1 3 ? -10.789 1.092 -2.76 1 98.75 3 GLU B CA 1
ATOM 832 C C . GLU B 1 3 ? -10.117 0.703 -1.444 1 98.75 3 GLU B C 1
ATOM 834 O O . GLU B 1 3 ? -10.305 1.369 -0.425 1 98.75 3 GLU B O 1
ATOM 839 N N . TRP B 1 4 ? -9.367 -0.371 -1.495 1 98.94 4 TRP B N 1
ATOM 840 C CA . TRP B 1 4 ? -8.727 -0.932 -0.308 1 98.94 4 TRP B CA 1
ATOM 841 C C . TRP B 1 4 ? -7.223 -1.08 -0.515 1 98.94 4 TRP B C 1
ATOM 843 O O . TRP B 1 4 ? -6.773 -1.482 -1.592 1 98.94 4 TRP B O 1
ATOM 853 N N . LEU B 1 5 ? -6.477 -0.734 0.488 1 99 5 LEU B N 1
ATOM 854 C CA . LEU B 1 5 ? -5.094 -1.178 0.583 1 99 5 LEU B CA 1
ATOM 855 C C . LEU B 1 5 ? -5.012 -2.588 1.156 1 99 5 LEU B C 1
ATOM 857 O O . LEU B 1 5 ? -5.582 -2.867 2.213 1 99 5 LEU B O 1
ATOM 861 N N . VAL B 1 6 ? -4.301 -3.381 0.459 1 99 6 VAL B N 1
ATOM 862 C CA . VAL B 1 6 ? -4.062 -4.746 0.919 1 99 6 VAL B CA 1
ATOM 863 C C . VAL B 1 6 ? -2.561 -5.004 1.005 1 99 6 VAL B C 1
ATOM 865 O O . VAL B 1 6 ? -1.812 -4.672 0.082 1 99 6 VAL B O 1
ATOM 868 N N . VAL B 1 7 ? -2.117 -5.492 2.119 1 98.94 7 VAL B N 1
ATOM 869 C CA . VAL B 1 7 ? -0.805 -6.117 2.242 1 98.94 7 VAL B CA 1
ATOM 870 C C . VAL B 1 7 ? -0.966 -7.57 2.68 1 98.94 7 VAL B C 1
ATOM 872 O O . VAL B 1 7 ? -1.549 -7.852 3.73 1 98.94 7 VAL B O 1
ATOM 875 N N . VAL B 1 8 ? -0.512 -8.43 1.9 1 98.94 8 VAL B N 1
ATOM 876 C CA . VAL B 1 8 ? -0.625 -9.852 2.193 1 98.94 8 VAL B CA 1
ATOM 877 C C . VAL B 1 8 ? 0.756 -10.5 2.148 1 98.94 8 VAL B C 1
ATOM 879 O O . VAL B 1 8 ? 1.446 -10.438 1.128 1 98.94 8 VAL B O 1
ATOM 882 N N . TYR B 1 9 ? 1.118 -11.109 3.232 1 98.88 9 TYR B N 1
ATOM 883 C CA . TYR B 1 9 ? 2.461 -11.664 3.373 1 98.88 9 TYR B CA 1
ATOM 884 C C . TYR B 1 9 ? 2.51 -13.102 2.879 1 98.88 9 TYR B C 1
ATOM 886 O O . TYR B 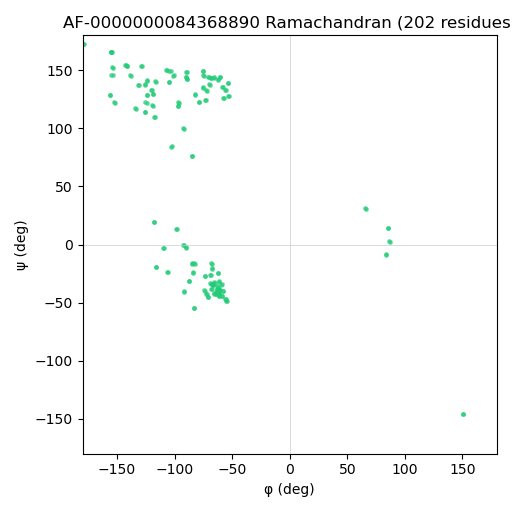1 9 ? 1.516 -13.828 2.957 1 98.88 9 TYR B O 1
ATOM 894 N N . ASP B 1 10 ? 3.643 -13.438 2.377 1 98.81 10 ASP B N 1
ATOM 895 C CA . ASP B 1 10 ? 3.891 -14.859 2.123 1 98.81 10 ASP B CA 1
ATOM 896 C C . ASP B 1 10 ? 4.062 -15.625 3.43 1 98.81 10 ASP B C 1
ATOM 898 O O . ASP B 1 10 ? 4.672 -15.133 4.375 1 98.81 10 ASP B O 1
ATOM 902 N N . ARG B 1 11 ? 3.578 -16.859 3.434 1 98.44 11 ARG B N 1
ATOM 903 C CA . ARG B 1 11 ? 3.834 -17.734 4.578 1 98.44 11 ARG B CA 1
ATOM 904 C C . ARG B 1 11 ? 5.32 -18.062 4.695 1 98.44 11 ARG B C 1
ATOM 906 O O . ARG B 1 11 ? 6.004 -18.234 3.686 1 98.44 11 ARG B O 1
ATOM 913 N N . PRO B 1 12 ? 5.77 -18.141 6.016 1 96.38 12 PRO B N 1
ATOM 914 C CA . PRO B 1 12 ? 7.184 -18.469 6.199 1 96.38 12 PRO B CA 1
ATOM 915 C C . PRO B 1 12 ? 7.59 -19.734 5.457 1 96.38 12 PRO B C 1
ATOM 917 O O . PRO B 1 12 ? 6.887 -20.75 5.527 1 96.38 12 PRO B O 1
ATOM 920 N N . GLY B 1 13 ? 8.664 -19.641 4.637 1 94 13 GLY B N 1
ATOM 921 C CA . GLY B 1 13 ? 9.234 -20.812 3.98 1 94 13 GLY B CA 1
ATOM 922 C C . GLY B 1 13 ? 8.57 -21.125 2.65 1 94 13 GLY B C 1
ATOM 923 O O . GLY B 1 13 ? 8.938 -22.094 1.986 1 94 13 GLY B O 1
ATOM 924 N N . SER B 1 14 ? 7.641 -20.312 2.248 1 95.56 14 SER B N 1
ATOM 925 C CA . SER B 1 14 ? 6.957 -20.578 0.985 1 95.56 14 SER B CA 1
ATOM 926 C C . SER B 1 14 ? 7.844 -20.234 -0.207 1 95.56 14 SER B C 1
ATOM 928 O O . SER B 1 14 ? 8.734 -19.391 -0.099 1 95.56 14 SER B O 1
ATOM 930 N N . ASP B 1 15 ? 7.613 -21 -1.294 1 94.75 15 ASP B N 1
ATOM 931 C CA . ASP B 1 15 ? 8.25 -20.734 -2.582 1 94.75 15 ASP B CA 1
ATOM 932 C C . ASP B 1 15 ? 7.207 -20.391 -3.648 1 94.75 15 ASP B C 1
ATOM 934 O O . ASP B 1 15 ? 6.469 -21.266 -4.102 1 94.75 15 ASP B O 1
ATOM 938 N N . ARG B 1 16 ? 7.223 -19.141 -4.023 1 97.06 16 ARG B N 1
ATOM 939 C CA . ARG B 1 16 ? 6.176 -18.703 -4.941 1 97.06 16 ARG B CA 1
ATOM 940 C C . ARG B 1 16 ? 6.633 -18.828 -6.391 1 97.06 16 ARG B C 1
ATOM 942 O O . ARG B 1 16 ? 5.852 -18.594 -7.316 1 97.06 16 ARG B O 1
ATOM 949 N N . SER B 1 17 ? 7.828 -19.266 -6.68 1 94.69 17 SER B N 1
ATOM 950 C CA . SER B 1 17 ? 8.43 -19.234 -8.008 1 94.69 17 SER B CA 1
ATOM 951 C C . SER B 1 17 ? 7.641 -20.094 -8.992 1 94.69 17 SER B C 1
ATOM 953 O O . SER B 1 17 ? 7.406 -19.688 -10.133 1 94.69 17 SER B O 1
ATOM 955 N N . LYS B 1 18 ? 7.172 -21.188 -8.508 1 95.44 18 LYS B N 1
ATOM 956 C CA . LYS B 1 18 ? 6.473 -22.125 -9.375 1 95.44 18 LYS B CA 1
ATOM 957 C C . LYS B 1 18 ? 5.133 -21.562 -9.836 1 95.44 18 LYS B C 1
ATOM 959 O O . LYS B 1 18 ? 4.656 -21.891 -10.922 1 95.44 18 LYS B O 1
ATOM 964 N N . PHE B 1 19 ? 4.508 -20.688 -9.133 1 98.19 19 PHE B N 1
ATOM 965 C CA . PHE B 1 19 ? 3.143 -20.234 -9.383 1 98.19 19 PHE B CA 1
ATOM 966 C C . PHE B 1 19 ? 3.135 -18.797 -9.898 1 98.19 19 PHE B C 1
ATOM 968 O O . PHE B 1 19 ? 2.082 -18.266 -10.25 1 98.19 19 PHE B O 1
ATOM 975 N N . ARG B 1 20 ? 4.293 -18.219 -9.961 1 97.62 20 ARG B N 1
ATOM 976 C CA . ARG B 1 20 ? 4.418 -16.797 -10.289 1 97.62 20 ARG B CA 1
ATOM 977 C C . ARG B 1 20 ? 3.875 -16.5 -11.68 1 97.62 20 ARG B C 1
ATOM 979 O O . ARG B 1 20 ? 3.125 -15.547 -11.875 1 97.62 20 ARG B O 1
ATOM 986 N N . PRO B 1 21 ? 4.156 -17.375 -12.727 1 97.94 21 PRO B N 1
ATOM 987 C CA . PRO B 1 21 ? 3.605 -17.094 -14.047 1 97.94 21 PRO B CA 1
ATOM 988 C C . PRO B 1 21 ? 2.078 -17.031 -14.055 1 97.94 21 PRO B C 1
ATOM 990 O O . PRO B 1 21 ? 1.491 -16.125 -14.633 1 97.94 21 PRO B O 1
ATOM 993 N N . GLN B 1 22 ? 1.461 -17.953 -13.406 1 98.12 22 GLN B N 1
ATOM 994 C CA . GLN B 1 22 ? 0.003 -17.969 -13.336 1 98.12 22 GLN B CA 1
ATOM 995 C C . GLN B 1 22 ? -0.523 -16.766 -12.562 1 98.12 22 GLN B C 1
ATOM 997 O O . GLN B 1 22 ? -1.534 -16.172 -12.938 1 98.12 22 GLN B O 1
ATOM 1002 N N . HIS B 1 23 ? 0.085 -16.406 -11.453 1 98.44 23 HIS B N 1
ATOM 1003 C CA . HIS B 1 23 ? -0.263 -15.219 -10.68 1 98.44 23 HIS B CA 1
ATOM 1004 C C . HIS B 1 23 ? -0.234 -13.961 -11.539 1 98.44 23 HIS B C 1
ATOM 1006 O O . HIS B 1 23 ? -1.2 -13.195 -11.562 1 98.44 23 HIS B O 1
ATOM 1012 N N . LEU B 1 24 ? 0.808 -13.812 -12.258 1 98 24 LEU B N 1
ATOM 1013 C CA . LEU B 1 24 ? 0.997 -12.609 -13.062 1 98 24 LEU B CA 1
ATOM 1014 C C . LEU B 1 24 ? -0.015 -12.547 -14.203 1 98 24 LEU B C 1
ATOM 1016 O O . LEU B 1 24 ? -0.473 -11.469 -14.578 1 98 24 LEU B O 1
ATOM 1020 N N . GLU B 1 25 ? -0.406 -13.68 -14.766 1 97.31 25 GLU B N 1
ATOM 1021 C CA . GLU B 1 25 ? -1.339 -13.75 -15.883 1 97.31 25 GLU B CA 1
ATOM 1022 C C . GLU B 1 25 ? -2.736 -13.305 -15.469 1 97.31 25 GLU B C 1
ATOM 1024 O O . GLU B 1 25 ? -3.545 -12.906 -16.312 1 97.31 25 GLU B O 1
ATOM 1029 N N . ALA B 1 26 ? -3.004 -13.344 -14.234 1 95.94 26 ALA B N 1
ATOM 1030 C CA . ALA B 1 26 ? -4.344 -13.031 -13.734 1 95.94 26 ALA B CA 1
ATOM 1031 C C . ALA B 1 26 ? -4.523 -11.531 -13.547 1 95.94 26 ALA B C 1
ATOM 1033 O O . ALA B 1 26 ? -5.648 -11.039 -13.438 1 95.94 26 ALA B O 1
ATOM 1034 N N . ILE B 1 27 ? -3.469 -10.734 -13.5 1 96.25 27 ILE B N 1
ATOM 1035 C CA . ILE B 1 27 ? -3.486 -9.344 -13.07 1 96.25 27 ILE B CA 1
ATOM 1036 C C . ILE B 1 27 ? -4.137 -8.477 -14.148 1 96.25 27 ILE B C 1
ATOM 1038 O O . ILE B 1 27 ? -5.027 -7.676 -13.852 1 96.25 27 ILE B O 1
ATOM 1042 N N . PRO B 1 28 ? -3.84 -8.766 -15.422 1 96.44 28 PRO B N 1
ATOM 1043 C CA . PR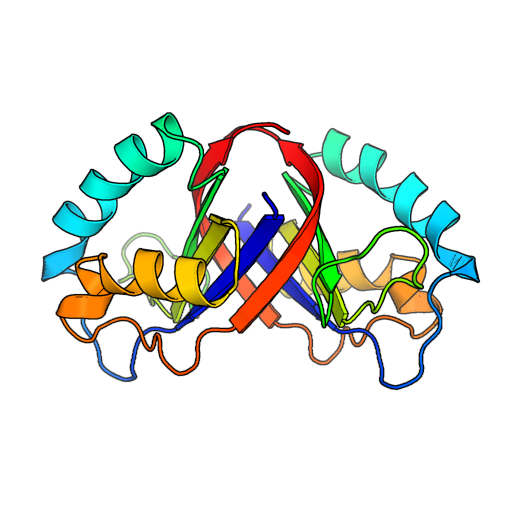O B 1 28 ? -4.379 -7.867 -16.438 1 96.44 28 PRO B CA 1
ATOM 1044 C C . PRO B 1 28 ? -5.906 -7.855 -16.484 1 96.44 28 PRO B C 1
ATOM 1046 O O . PRO B 1 28 ? -6.516 -6.797 -16.625 1 96.44 28 PRO B O 1
ATOM 1049 N N . LYS B 1 29 ? -6.5 -8.953 -16.375 1 96.88 29 LYS B N 1
ATOM 1050 C CA . LYS B 1 29 ? -7.957 -9.016 -16.391 1 96.88 29 LYS B CA 1
ATOM 1051 C C . LYS B 1 29 ? -8.562 -8.242 -15.219 1 96.88 29 LYS B C 1
ATOM 1053 O O . LYS B 1 29 ? -9.578 -7.562 -15.367 1 96.88 29 LYS B O 1
ATOM 1058 N N . GLN B 1 30 ? -7.945 -8.367 -14.062 1 97.25 30 GLN B N 1
ATOM 1059 C CA . GLN B 1 30 ? -8.422 -7.68 -12.867 1 97.25 30 GLN B CA 1
ATOM 1060 C C . GLN B 1 30 ? -8.273 -6.168 -13.008 1 97.25 30 GLN B C 1
ATOM 1062 O O . GLN B 1 30 ? -9.117 -5.41 -12.523 1 97.25 30 GLN B O 1
ATOM 1067 N N . VAL B 1 31 ? -7.262 -5.746 -13.664 1 98 31 VAL B N 1
ATOM 1068 C CA . VAL B 1 31 ? -7.039 -4.328 -13.93 1 98 31 VAL B CA 1
ATOM 1069 C C . VAL B 1 31 ? -8.062 -3.824 -14.945 1 98 31 VAL B C 1
ATOM 1071 O O . VAL B 1 31 ? -8.695 -2.785 -14.742 1 98 31 VAL B O 1
ATOM 1074 N N . ALA B 1 32 ? -8.258 -4.582 -15.977 1 97.81 32 ALA B N 1
ATOM 1075 C CA . ALA B 1 32 ? -9.188 -4.203 -17.031 1 97.81 32 ALA B CA 1
ATOM 1076 C C . ALA B 1 32 ? -10.609 -4.062 -16.5 1 97.81 32 ALA B C 1
ATOM 1078 O O . ALA B 1 32 ? -11.367 -3.193 -16.938 1 97.81 32 ALA B O 1
ATOM 1079 N N . ASN B 1 33 ? -10.945 -4.824 -15.531 1 97.19 33 ASN B N 1
ATOM 1080 C CA . ASN B 1 33 ? -12.281 -4.797 -14.953 1 97.19 33 ASN B CA 1
ATOM 1081 C C . ASN B 1 33 ? -12.375 -3.795 -13.805 1 97.19 33 ASN B C 1
ATOM 1083 O O . ASN B 1 33 ? -13.414 -3.684 -13.156 1 97.19 33 ASN B O 1
ATOM 1087 N N . GLY B 1 34 ? -11.305 -3.178 -13.5 1 97.44 34 GLY B N 1
ATOM 1088 C CA . GLY B 1 34 ? -11.297 -2.111 -12.508 1 97.44 34 GLY B CA 1
ATOM 1089 C C . GLY B 1 34 ? -11.164 -2.617 -11.086 1 97.44 34 GLY B C 1
ATOM 1090 O O . GLY B 1 34 ? -11.398 -1.874 -10.133 1 97.44 34 GLY B O 1
ATOM 1091 N N . LYS B 1 35 ? -10.789 -3.854 -10.875 1 98.38 35 LYS B N 1
ATOM 1092 C CA . LYS B 1 35 ? -10.734 -4.453 -9.547 1 98.38 35 LYS B CA 1
ATOM 1093 C C . LYS B 1 35 ? -9.391 -4.199 -8.875 1 98.38 35 LYS B C 1
ATOM 1095 O O . LYS B 1 35 ? -9.297 -4.137 -7.648 1 98.38 35 LYS B O 1
ATOM 1100 N N . ILE B 1 36 ? -8.352 -4.117 -9.68 1 98.69 36 ILE B N 1
ATOM 1101 C CA . ILE B 1 36 ? -7.012 -3.814 -9.188 1 98.69 36 ILE B CA 1
ATOM 1102 C C . ILE B 1 36 ? -6.512 -2.516 -9.812 1 98.69 36 ILE B C 1
ATOM 1104 O O . ILE B 1 36 ? -6.559 -2.352 -11.031 1 98.69 36 ILE B O 1
ATOM 1108 N N . THR B 1 37 ? -6.043 -1.622 -9.008 1 98.81 37 THR B N 1
ATOM 1109 C CA . THR B 1 37 ? -5.602 -0.334 -9.531 1 98.81 37 THR B CA 1
ATOM 1110 C C . THR B 1 37 ? -4.105 -0.144 -9.305 1 98.81 37 THR B C 1
ATOM 1112 O O . THR B 1 37 ? -3.479 0.705 -9.945 1 98.81 37 THR B O 1
ATOM 1115 N N . ASN B 1 38 ? -3.5 -0.845 -8.438 1 98.88 38 ASN B N 1
ATOM 1116 C CA . ASN B 1 38 ? -2.084 -0.865 -8.094 1 98.88 38 ASN B CA 1
ATOM 1117 C C . ASN B 1 38 ? -1.682 -2.191 -7.453 1 98.88 38 ASN B C 1
ATOM 1119 O O . ASN B 1 38 ? -2.348 -2.672 -6.535 1 98.88 38 ASN B O 1
ATOM 1123 N N . ALA B 1 39 ? -0.644 -2.816 -7.945 1 98.88 39 ALA B N 1
ATOM 1124 C CA . ALA B 1 39 ? -0.222 -4.102 -7.391 1 98.88 39 ALA B CA 1
ATOM 1125 C C . ALA B 1 39 ? 1.268 -4.336 -7.625 1 98.88 39 ALA B C 1
ATOM 1127 O O . ALA B 1 39 ? 1.83 -3.857 -8.609 1 98.88 39 ALA B O 1
ATOM 1128 N N . GLY B 1 40 ? 1.854 -5.09 -6.766 1 98.69 40 GLY B N 1
ATOM 1129 C CA . GLY B 1 40 ? 3.26 -5.449 -6.871 1 98.69 40 GLY B CA 1
ATOM 1130 C C . GLY B 1 40 ? 3.727 -6.363 -5.754 1 98.69 40 GLY B C 1
ATOM 1131 O O . GLY B 1 40 ? 2.98 -6.625 -4.809 1 98.69 40 GLY B O 1
ATOM 1132 N N . ALA B 1 41 ? 4.91 -6.824 -5.867 1 98.62 41 ALA B N 1
ATOM 1133 C CA . ALA B 1 41 ? 5.539 -7.648 -4.84 1 98.62 41 ALA B CA 1
ATOM 1134 C C . ALA B 1 41 ? 6.297 -6.789 -3.834 1 98.62 41 ALA B C 1
ATOM 1136 O O . ALA B 1 41 ? 6.879 -5.766 -4.195 1 98.62 41 ALA B O 1
ATOM 1137 N N . ILE B 1 42 ? 6.262 -7.23 -2.6 1 98.81 42 ILE B N 1
ATOM 1138 C CA . ILE B 1 42 ? 7.121 -6.625 -1.586 1 98.81 42 ILE B CA 1
ATOM 1139 C C . ILE B 1 42 ? 8.258 -7.582 -1.233 1 98.81 42 ILE B C 1
ATOM 1141 O O . ILE B 1 42 ? 8.094 -8.805 -1.305 1 98.81 42 ILE B O 1
ATOM 1145 N N . PHE B 1 43 ? 9.391 -6.996 -0.845 1 98.62 43 PHE B N 1
ATOM 1146 C CA . PHE B 1 43 ? 10.594 -7.777 -0.603 1 98.62 43 PHE B CA 1
ATOM 1147 C C . PHE B 1 43 ? 11.188 -7.449 0.763 1 98.62 43 PHE B C 1
ATOM 1149 O O . PHE B 1 43 ? 11.016 -6.34 1.272 1 98.62 43 PHE B O 1
ATOM 1156 N N . HIS B 1 44 ? 11.93 -8.398 1.36 1 97.94 44 HIS B N 1
ATOM 1157 C CA . HIS B 1 44 ? 12.602 -8.188 2.635 1 97.94 44 HIS B CA 1
ATOM 1158 C C . HIS B 1 44 ? 13.828 -7.289 2.469 1 97.94 44 HIS B C 1
ATOM 1160 O O . HIS B 1 44 ? 14.25 -6.621 3.418 1 97.94 44 HIS B O 1
ATOM 1166 N N . GLU B 1 45 ? 14.359 -7.359 1.238 1 97.44 45 GLU B N 1
ATOM 1167 C CA . GLU B 1 45 ? 15.531 -6.559 0.897 1 97.44 45 GLU B CA 1
ATOM 1168 C C . GLU B 1 45 ? 15.438 -6.016 -0.526 1 97.44 45 GLU B C 1
ATOM 1170 O O . GLU B 1 45 ? 14.711 -6.57 -1.359 1 97.44 45 GLU B O 1
ATOM 1175 N N . VAL B 1 46 ? 16.094 -4.918 -0.756 1 98 46 VAL B N 1
ATOM 1176 C CA . VAL B 1 46 ? 16.141 -4.383 -2.111 1 98 46 VAL B CA 1
ATOM 1177 C C . VAL B 1 46 ? 16.734 -5.426 -3.061 1 98 46 VAL B C 1
ATOM 1179 O O . VAL B 1 46 ? 17.812 -5.961 -2.814 1 98 46 VAL B O 1
ATOM 1182 N N . PRO B 1 47 ? 16.047 -5.711 -4.082 1 95.94 47 PRO B N 1
ATOM 1183 C CA . PRO B 1 47 ? 16.562 -6.691 -5.035 1 95.94 47 PRO B CA 1
ATOM 1184 C C . PRO B 1 47 ? 17.922 -6.289 -5.621 1 95.94 47 PRO B C 1
ATOM 1186 O O . PRO B 1 47 ? 18.156 -5.105 -5.887 1 95.94 47 PRO B O 1
ATOM 1189 N N . LYS B 1 48 ? 18.812 -7.25 -5.688 1 94.38 48 LYS B N 1
ATOM 1190 C CA . LYS B 1 48 ? 20.125 -7.07 -6.277 1 94.38 48 LYS B CA 1
ATOM 1191 C C . LYS B 1 48 ? 20.312 -7.969 -7.496 1 94.38 48 LYS B C 1
ATOM 1193 O O . LYS B 1 48 ? 19.844 -9.109 -7.508 1 94.38 48 LYS B O 1
ATOM 1198 N N . GLU B 1 49 ? 20.922 -7.395 -8.414 1 92.19 49 GLU B N 1
ATOM 1199 C CA . GLU B 1 49 ? 21.156 -8.156 -9.633 1 92.19 49 GLU B CA 1
ATOM 1200 C C . GLU B 1 49 ? 21.906 -9.453 -9.336 1 92.19 49 GLU B C 1
ATOM 1202 O O . GLU B 1 49 ? 22.875 -9.461 -8.562 1 92.19 49 GLU B O 1
ATOM 1207 N N . GLY B 1 50 ? 21.391 -10.516 -9.914 1 93.5 50 GLY B N 1
ATOM 1208 C CA . GLY B 1 50 ? 22.062 -11.805 -9.805 1 93.5 50 GLY B CA 1
ATOM 1209 C C . GLY B 1 50 ? 21.734 -12.539 -8.523 1 93.5 50 GLY B C 1
ATOM 1210 O O . GLY B 1 50 ? 22.25 -13.641 -8.281 1 93.5 50 GLY B O 1
ATOM 1211 N N . GLN B 1 51 ? 21.109 -11.992 -7.676 1 95.12 51 GLN B N 1
ATOM 1212 C CA . GLN B 1 51 ? 20.75 -12.633 -6.414 1 95.12 51 GLN B CA 1
ATOM 1213 C C . GLN B 1 51 ? 19.266 -13.031 -6.414 1 95.12 51 GLN B C 1
ATOM 1215 O O . GLN B 1 51 ? 18.453 -12.398 -7.082 1 95.12 51 GLN B O 1
ATOM 1220 N N . PRO B 1 52 ? 19 -14.086 -5.707 1 93.5 52 PRO B N 1
ATOM 1221 C CA . PRO B 1 52 ? 17.594 -14.461 -5.609 1 93.5 52 PRO B CA 1
ATOM 1222 C C . PRO B 1 52 ? 16.734 -13.383 -4.961 1 93.5 52 PRO B C 1
ATOM 1224 O O . PRO B 1 52 ? 17.188 -12.688 -4.051 1 93.5 52 PRO B O 1
ATOM 1227 N N . LEU B 1 53 ? 15.555 -13.273 -5.445 1 94.62 53 LEU B N 1
ATOM 1228 C CA . LEU B 1 53 ? 14.602 -12.336 -4.859 1 94.62 53 LEU B CA 1
ATOM 1229 C C . LEU B 1 53 ? 14.109 -12.844 -3.506 1 94.62 53 LEU B C 1
ATOM 1231 O O . LEU B 1 53 ? 13.773 -14.023 -3.361 1 94.62 53 LEU B O 1
ATOM 1235 N N . LYS B 1 54 ? 14.109 -11.969 -2.539 1 96 54 LYS B N 1
ATOM 1236 C CA . LYS B 1 54 ? 13.625 -12.312 -1.205 1 96 54 LYS B CA 1
ATOM 1237 C C . LYS B 1 54 ? 12.234 -11.75 -0.964 1 96 54 LYS B C 1
ATOM 1239 O O . LYS B 1 54 ? 12.07 -10.75 -0.256 1 96 54 LYS B O 1
ATOM 1244 N N . PHE B 1 55 ? 11.227 -12.484 -1.411 1 98.25 55 PHE B N 1
ATOM 1245 C CA . PHE B 1 55 ? 9.836 -12.055 -1.367 1 98.25 55 PHE B CA 1
ATOM 1246 C C . PHE B 1 55 ? 9.328 -12.016 0.069 1 98.25 55 PHE B C 1
ATOM 1248 O O . PHE B 1 55 ? 9.609 -12.922 0.859 1 98.25 55 PHE B O 1
ATOM 1255 N N . ALA B 1 56 ? 8.617 -11 0.372 1 98.56 56 ALA B N 1
ATOM 1256 C CA . ALA B 1 56 ? 7.922 -10.891 1.652 1 98.56 56 ALA B CA 1
ATOM 1257 C C . ALA B 1 56 ? 6.422 -11.102 1.48 1 98.56 56 ALA B C 1
ATOM 1259 O O . ALA B 1 56 ? 5.723 -11.43 2.441 1 98.56 56 ALA B O 1
ATOM 1260 N N . GLY B 1 57 ? 5.895 -10.867 0.303 1 98.81 57 GLY B N 1
ATOM 1261 C CA . GLY B 1 57 ? 4.473 -10.898 -0.013 1 98.81 57 GLY B CA 1
ATOM 1262 C C . GLY B 1 57 ? 4.098 -9.961 -1.147 1 98.81 57 GLY B C 1
ATOM 1263 O O . GLY B 1 57 ? 4.832 -9.836 -2.129 1 98.81 57 GLY B O 1
ATOM 1264 N N . SER B 1 58 ? 2.896 -9.398 -1.054 1 98.94 58 SER B N 1
ATOM 1265 C CA . SER B 1 58 ? 2.369 -8.516 -2.092 1 98.94 58 SER B CA 1
ATOM 1266 C C . SER B 1 58 ? 1.571 -7.363 -1.488 1 98.94 58 SER B C 1
ATOM 1268 O O . SER B 1 58 ? 1.103 -7.457 -0.352 1 98.94 58 SER B O 1
ATOM 1270 N N . SER B 1 59 ? 1.522 -6.355 -2.195 1 98.94 59 SER B N 1
ATOM 1271 C CA . SER B 1 59 ? 0.567 -5.289 -1.914 1 98.94 59 SER B CA 1
ATOM 1272 C C . SER B 1 59 ? -0.315 -5.004 -3.125 1 98.94 59 SER B C 1
ATOM 1274 O O . SER B 1 59 ? 0.167 -4.984 -4.258 1 98.94 59 SER B 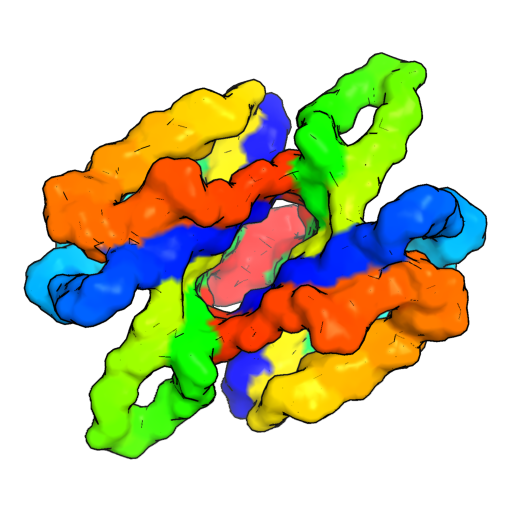O 1
ATOM 1276 N N . LEU B 1 60 ? -1.566 -4.738 -2.869 1 98.88 60 LEU B N 1
ATOM 1277 C CA . LEU B 1 60 ? -2.559 -4.414 -3.887 1 98.88 60 LEU B CA 1
ATOM 1278 C C . LEU B 1 60 ? -3.465 -3.279 -3.424 1 98.88 60 LEU B C 1
ATOM 1280 O O . LEU B 1 60 ? -3.771 -3.17 -2.234 1 98.88 60 LEU B O 1
ATOM 1284 N N . ASN B 1 61 ? -3.865 -2.479 -4.301 1 98.94 61 ASN B N 1
ATOM 1285 C CA . ASN B 1 61 ? -5.105 -1.722 -4.16 1 98.94 61 ASN B CA 1
ATOM 1286 C C . ASN B 1 61 ? -6.262 -2.404 -4.883 1 98.94 61 ASN B C 1
ATOM 1288 O O . ASN B 1 61 ? -6.195 -2.645 -6.086 1 98.94 61 ASN B O 1
ATOM 1292 N N . VAL B 1 62 ? -7.273 -2.695 -4.152 1 98.88 62 VAL B N 1
ATOM 1293 C CA . VAL B 1 62 ? -8.406 -3.473 -4.652 1 98.88 62 VAL B CA 1
ATOM 1294 C C . VAL B 1 62 ? -9.688 -2.65 -4.543 1 98.88 62 VAL B C 1
ATOM 1296 O O . VAL B 1 62 ? -9.945 -2.027 -3.512 1 98.88 62 VAL B O 1
ATOM 1299 N N . VAL B 1 63 ? -10.438 -2.65 -5.613 1 98.88 63 VAL B N 1
ATOM 1300 C CA . VAL B 1 63 ? -11.742 -1.999 -5.59 1 98.88 63 VAL B CA 1
ATOM 1301 C C . VAL B 1 63 ? -12.836 -3.035 -5.328 1 98.88 63 VAL B C 1
ATOM 1303 O O . VAL B 1 63 ? -12.984 -3.992 -6.09 1 98.88 63 VAL B O 1
ATOM 1306 N N . ALA B 1 64 ? -13.57 -2.883 -4.238 1 98.75 64 ALA B N 1
ATOM 1307 C CA . ALA B 1 64 ? -14.578 -3.848 -3.799 1 98.75 64 ALA B CA 1
ATOM 1308 C C . ALA B 1 64 ? -15.641 -3.174 -2.939 1 98.75 64 ALA B C 1
ATOM 1310 O O . ALA B 1 64 ? -15.422 -2.088 -2.4 1 98.75 64 ALA B O 1
ATOM 1311 N N . ASP B 1 65 ? -16.734 -3.889 -2.754 1 98.06 65 ASP B N 1
ATOM 1312 C CA . ASP B 1 65 ? -17.859 -3.328 -2.004 1 98.06 65 ASP B CA 1
ATOM 1313 C C . ASP B 1 65 ? -17.656 -3.518 -0.502 1 98.06 65 ASP B C 1
ATOM 1315 O O . ASP B 1 65 ? -18.297 -2.824 0.303 1 98.06 65 ASP B O 1
ATOM 1319 N N . SER B 1 66 ? -16.859 -4.52 -0.15 1 98.31 66 SER B N 1
ATOM 1320 C CA . SER B 1 66 ? -16.672 -4.855 1.256 1 98.31 66 SER B CA 1
ATOM 1321 C C . SER B 1 66 ? -15.32 -5.543 1.479 1 98.31 66 SER B C 1
ATOM 1323 O O . SER B 1 66 ? -14.664 -5.957 0.523 1 98.31 66 SER B O 1
ATOM 1325 N N . LYS B 1 67 ? -15 -5.586 2.732 1 98.38 67 LYS B N 1
ATOM 1326 C CA . LYS B 1 67 ? -13.797 -6.332 3.094 1 98.38 67 LYS B CA 1
ATOM 1327 C C . LYS B 1 67 ? -13.93 -7.805 2.711 1 98.38 67 LYS B C 1
ATOM 1329 O O . LYS B 1 67 ? -12.953 -8.43 2.293 1 98.38 67 LYS B O 1
ATOM 1334 N N . GLU B 1 68 ? -15.102 -8.367 2.895 1 98.44 68 GLU B N 1
ATOM 1335 C CA . GLU B 1 68 ? -15.359 -9.758 2.533 1 98.44 68 GLU B CA 1
ATOM 1336 C C . GLU B 1 68 ? -15.094 -10 1.05 1 98.44 68 GLU B C 1
ATOM 1338 O O . GLU B 1 68 ? -14.523 -11.023 0.676 1 98.44 68 GLU B O 1
ATOM 1343 N N . GLU B 1 69 ? -15.469 -9.094 0.234 1 98.5 69 GLU B N 1
ATOM 1344 C CA 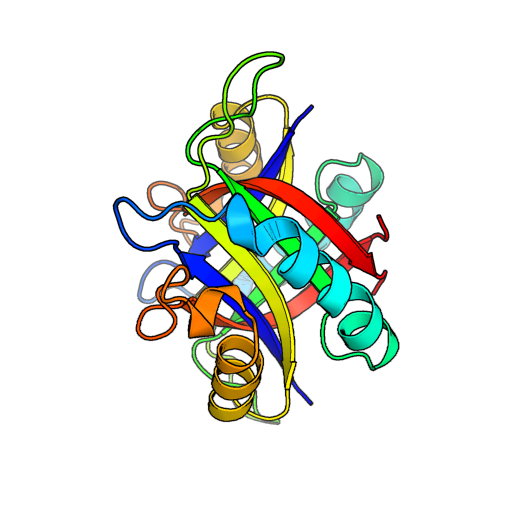. GLU B 1 69 ? -15.219 -9.25 -1.196 1 98.5 69 GLU B CA 1
ATOM 1345 C C . GLU B 1 69 ? -13.727 -9.172 -1.504 1 98.5 69 GLU B C 1
ATOM 1347 O O . GLU B 1 69 ? -13.227 -9.891 -2.379 1 98.5 69 GLU B O 1
ATOM 1352 N N . VAL B 1 70 ? -12.977 -8.281 -0.811 1 98.81 70 VAL B N 1
ATOM 1353 C CA . VAL B 1 70 ? -11.523 -8.242 -0.965 1 98.81 70 VAL B CA 1
ATOM 1354 C C . VAL B 1 70 ? -10.938 -9.617 -0.677 1 98.81 70 VAL B C 1
ATOM 1356 O O . VAL B 1 70 ? -10.141 -10.133 -1.464 1 98.81 70 VAL B O 1
ATOM 1359 N N . LEU B 1 71 ? -11.398 -10.18 0.428 1 98.75 71 LEU B N 1
ATOM 1360 C CA . LEU B 1 71 ? -10.898 -11.5 0.819 1 98.75 71 LEU B CA 1
ATOM 1361 C C . LEU B 1 71 ? -11.227 -12.539 -0.243 1 98.75 71 LEU B C 1
ATOM 1363 O O . LEU B 1 71 ? -10.398 -13.391 -0.557 1 98.75 71 LEU B O 1
ATOM 1367 N N . GLU B 1 72 ? -12.383 -12.445 -0.813 1 98.25 72 GLU B N 1
ATOM 1368 C CA . GLU B 1 72 ? -12.773 -13.375 -1.875 1 98.25 72 GLU B CA 1
ATOM 1369 C C . GLU B 1 72 ? -11.875 -13.219 -3.098 1 98.25 72 GLU B C 1
ATOM 1371 O O . GLU B 1 72 ? -11.469 -14.211 -3.709 1 98.25 72 GLU B O 1
ATOM 1376 N N . ILE B 1 73 ? -11.609 -12.016 -3.434 1 98.25 73 ILE B N 1
ATOM 1377 C CA . ILE B 1 73 ? -10.742 -11.742 -4.57 1 98.25 73 ILE B CA 1
ATOM 1378 C C . ILE B 1 73 ? -9.359 -12.328 -4.316 1 98.25 73 ILE B C 1
ATOM 1380 O O . ILE B 1 73 ? -8.789 -12.992 -5.18 1 98.25 73 ILE B O 1
ATOM 1384 N N . LEU B 1 74 ? -8.812 -12.148 -3.113 1 98.62 74 LEU B N 1
ATOM 1385 C CA . LEU B 1 74 ? -7.508 -12.695 -2.764 1 98.62 74 LEU B CA 1
ATOM 1386 C C . LEU B 1 74 ? -7.52 -14.219 -2.85 1 98.62 74 LEU B C 1
ATOM 1388 O O . LEU B 1 74 ? -6.582 -14.82 -3.383 1 98.62 74 LEU B O 1
ATOM 1392 N N . LYS B 1 75 ? -8.578 -14.82 -2.363 1 98.56 75 LYS B N 1
ATOM 1393 C CA . LYS B 1 75 ? -8.656 -16.266 -2.271 1 98.56 75 LYS B CA 1
ATOM 1394 C C . LYS B 1 75 ? -8.734 -16.906 -3.656 1 98.56 75 LYS B C 1
ATOM 1396 O O . LYS B 1 75 ? -8.477 -18.109 -3.811 1 98.56 75 LYS B O 1
ATOM 1401 N N . GLN B 1 76 ? -9.039 -16.156 -4.668 1 98.06 76 GLN B N 1
ATOM 1402 C CA . GLN B 1 76 ? -9.133 -16.656 -6.031 1 98.06 76 GLN B CA 1
ATOM 1403 C C . GLN B 1 76 ? -7.758 -16.719 -6.691 1 98.06 76 GLN B C 1
ATOM 1405 O O . GLN B 1 76 ? -7.586 -17.375 -7.723 1 98.06 76 GLN B O 1
ATOM 1410 N N . ASP B 1 77 ? -6.801 -16.078 -6.16 1 98.56 77 ASP B N 1
ATOM 1411 C CA . ASP B 1 77 ? -5.457 -16.062 -6.73 1 98.56 77 ASP B CA 1
ATOM 1412 C C . ASP B 1 77 ? -4.734 -17.375 -6.477 1 98.56 77 ASP B C 1
ATOM 1414 O O . ASP B 1 77 ? -4.867 -17.969 -5.402 1 98.56 77 ASP B O 1
ATOM 1418 N N . ILE B 1 78 ? -3.93 -17.797 -7.355 1 98.81 78 ILE B N 1
ATOM 1419 C CA . ILE B 1 78 ? -3.18 -19.047 -7.27 1 98.81 78 ILE B CA 1
ATOM 1420 C C . ILE B 1 78 ? -2.293 -19.031 -6.023 1 98.81 78 ILE B C 1
ATOM 1422 O O . ILE B 1 78 ? -2.066 -20.078 -5.402 1 98.81 78 ILE B O 1
ATOM 1426 N N . PHE B 1 79 ? -1.735 -17.891 -5.598 1 98.88 79 PHE B N 1
ATOM 1427 C CA . PHE B 1 79 ? -0.905 -17.781 -4.402 1 98.88 79 PHE B CA 1
ATOM 1428 C C . PHE B 1 79 ? -1.701 -18.141 -3.154 1 98.88 79 PHE B C 1
ATOM 1430 O O . PHE B 1 79 ? -1.159 -18.719 -2.211 1 98.88 79 PHE B O 1
ATOM 1437 N N . ALA B 1 80 ? -2.961 -17.781 -3.109 1 98.69 80 ALA B N 1
ATOM 1438 C CA . ALA B 1 80 ? -3.814 -18.172 -1.992 1 98.69 80 ALA B CA 1
ATOM 1439 C C . ALA B 1 80 ? -4.148 -19.672 -2.057 1 98.69 80 ALA B C 1
ATOM 1441 O O . ALA B 1 80 ? -4.062 -20.375 -1.049 1 98.69 80 ALA B O 1
ATOM 1442 N N . LYS B 1 81 ? -4.438 -20.141 -3.174 1 98.56 81 LYS B N 1
ATOM 1443 C CA . LYS B 1 81 ? -4.848 -21.531 -3.371 1 98.56 81 LYS B CA 1
ATOM 1444 C C . LYS B 1 81 ? -3.709 -22.484 -3.039 1 98.56 81 LYS B C 1
ATOM 1446 O O . LYS B 1 81 ? -3.947 -23.594 -2.572 1 98.56 81 LYS B O 1
ATOM 1451 N N . GLU B 1 82 ? -2.547 -22.016 -3.307 1 98.44 82 GLU B N 1
ATOM 1452 C CA . GLU B 1 82 ? -1.391 -22.875 -3.07 1 98.44 82 GLU B CA 1
ATOM 1453 C C . GLU B 1 82 ? -0.727 -22.562 -1.734 1 98.44 82 GLU B C 1
ATOM 1455 O O . GLU B 1 82 ? 0.426 -22.922 -1.503 1 98.44 82 GLU B O 1
ATOM 1460 N N . ASN B 1 83 ? -1.372 -21.812 -0.883 1 97.88 83 ASN B N 1
ATOM 1461 C CA . ASN B 1 83 ? -1 -21.547 0.502 1 97.88 83 ASN B CA 1
ATOM 1462 C C . ASN B 1 83 ? 0.299 -20.75 0.59 1 97.88 83 ASN B C 1
ATOM 1464 O O . ASN B 1 83 ? 1.096 -20.953 1.508 1 97.88 83 ASN B O 1
ATOM 1468 N N . ILE B 1 84 ? 0.498 -19.938 -0.42 1 98.75 84 ILE B N 1
ATOM 1469 C CA . ILE B 1 84 ? 1.646 -19.047 -0.412 1 98.75 84 ILE B CA 1
ATOM 1470 C C . ILE B 1 84 ? 1.314 -17.781 0.391 1 98.75 84 ILE B C 1
ATOM 1472 O O . ILE B 1 84 ? 2.018 -17.453 1.347 1 98.75 84 ILE B O 1
ATOM 1476 N N . TRP B 1 85 ? 0.212 -17.141 -0.01 1 98.88 85 TRP B N 1
ATOM 1477 C CA . TRP B 1 85 ? -0.241 -15.938 0.687 1 98.88 85 TRP B CA 1
ATOM 1478 C C . TRP B 1 85 ? -0.895 -16.297 2.018 1 98.88 85 TRP B C 1
ATOM 1480 O O . TRP B 1 85 ? -1.665 -17.25 2.1 1 98.88 85 TRP B O 1
ATOM 1490 N N . ASP B 1 86 ? -0.601 -15.641 3.039 1 98.81 86 ASP B N 1
ATOM 1491 C CA . ASP B 1 86 ? -1.308 -15.711 4.312 1 98.81 86 ASP B CA 1
ATOM 1492 C C . ASP B 1 86 ? -2.518 -14.781 4.324 1 98.81 86 ASP B C 1
ATOM 1494 O O . ASP B 1 86 ? -2.531 -13.781 5.047 1 98.81 86 ASP B O 1
ATOM 1498 N N . VAL B 1 87 ? -3.562 -15.172 3.662 1 98.81 87 VAL B N 1
ATOM 1499 C CA . VAL B 1 87 ? -4.727 -14.32 3.428 1 98.81 87 VAL B CA 1
ATOM 1500 C C . VAL B 1 87 ? -5.438 -14.047 4.75 1 98.81 87 VAL B C 1
ATOM 1502 O O . VAL B 1 87 ? -5.941 -12.938 4.973 1 98.81 87 VAL B O 1
ATOM 1505 N N . GLU B 1 88 ? -5.449 -14.969 5.668 1 97.31 88 GLU B N 1
ATOM 1506 C CA . GLU B 1 88 ? -6.156 -14.852 6.941 1 97.31 88 GLU B CA 1
ATOM 1507 C C . GLU B 1 88 ? -5.602 -13.695 7.773 1 97.31 88 GLU B C 1
ATOM 1509 O O . GLU B 1 88 ? -6.309 -13.133 8.609 1 97.31 88 GLU B O 1
ATOM 1514 N N . ASN B 1 89 ? -4.348 -13.328 7.527 1 98.31 89 ASN B N 1
ATOM 1515 C CA . ASN B 1 89 ? -3.719 -12.273 8.312 1 98.31 89 ASN B CA 1
ATOM 1516 C C . ASN B 1 89 ? -3.334 -11.078 7.449 1 98.31 89 ASN B C 1
ATOM 1518 O O . ASN B 1 89 ? -2.48 -10.273 7.832 1 98.31 89 ASN B O 1
ATOM 1522 N N . ALA B 1 90 ? -3.943 -10.969 6.281 1 98.88 90 ALA B N 1
ATOM 1523 C CA . ALA B 1 90 ? -3.684 -9.82 5.414 1 98.88 90 ALA B CA 1
ATOM 1524 C C . ALA B 1 90 ? -4.102 -8.516 6.086 1 98.88 90 ALA B C 1
ATOM 1526 O O . ALA B 1 90 ? -5.07 -8.484 6.852 1 98.88 90 ALA B O 1
ATOM 1527 N N . LEU B 1 91 ? -3.316 -7.477 5.875 1 98.88 91 LEU B N 1
ATOM 1528 C CA . LEU B 1 91 ? -3.744 -6.129 6.223 1 98.88 91 LEU B CA 1
ATOM 1529 C C . LEU B 1 91 ? -4.691 -5.566 5.164 1 98.88 91 LEU B C 1
ATOM 1531 O O . LEU B 1 91 ? -4.348 -5.523 3.98 1 98.88 91 LEU B O 1
ATOM 1535 N N . ILE B 1 92 ? -5.875 -5.191 5.594 1 98.94 92 ILE B N 1
ATOM 1536 C CA . ILE B 1 92 ? -6.887 -4.672 4.68 1 98.94 92 ILE B CA 1
ATOM 1537 C C . ILE B 1 92 ? -7.512 -3.41 5.27 1 98.94 92 ILE B C 1
ATOM 1539 O O . ILE B 1 92 ? -8.156 -3.463 6.32 1 98.94 92 ILE B O 1
ATOM 1543 N N . TYR B 1 93 ? -7.34 -2.297 4.598 1 98.94 93 TYR B N 1
ATOM 1544 C CA . TYR B 1 93 ? -7.871 -1.014 5.039 1 98.94 93 TYR B CA 1
ATOM 1545 C C . TYR B 1 93 ? -8.617 -0.312 3.912 1 98.94 93 TYR B C 1
ATOM 1547 O O . TYR B 1 93 ? -8.148 -0.283 2.771 1 98.94 93 TYR B O 1
ATOM 1555 N N . PRO B 1 94 ? -9.797 0.281 4.227 1 98.94 94 PRO B N 1
ATOM 1556 C CA . PRO B 1 94 ? -10.273 1.254 3.244 1 98.94 94 PRO B CA 1
ATOM 1557 C C . PRO B 1 94 ? -9.234 2.32 2.912 1 98.94 94 PRO B C 1
ATOM 1559 O O . PRO B 1 94 ? -8.5 2.77 3.797 1 98.94 94 PRO B O 1
ATOM 1562 N N . TYR B 1 95 ? -9.18 2.615 1.681 1 98.94 95 TYR B N 1
ATOM 1563 C CA . TYR B 1 95 ? -8.109 3.461 1.162 1 98.94 95 TYR B CA 1
ATOM 1564 C C . TYR B 1 95 ? -8.68 4.656 0.403 1 98.94 95 TYR B C 1
ATOM 1566 O O . TYR B 1 95 ? -9.391 4.484 -0.587 1 98.94 95 TYR B O 1
ATOM 1574 N N . GLY B 1 96 ? -8.461 5.848 0.937 1 98.44 96 GLY B N 1
ATOM 1575 C CA . GLY B 1 96 ? -8.805 7.078 0.237 1 98.44 96 GLY B CA 1
ATOM 1576 C C . GLY B 1 96 ? -7.664 7.637 -0.585 1 98.44 96 GLY B C 1
ATOM 1577 O O . GLY B 1 96 ? -6.84 8.398 -0.075 1 98.44 96 GLY B O 1
ATOM 1578 N N . VAL B 1 97 ? -7.688 7.391 -1.853 1 98.38 97 VAL B N 1
ATOM 1579 C CA . VAL B 1 97 ? -6.574 7.727 -2.736 1 98.38 97 VAL B CA 1
ATOM 1580 C C . VAL B 1 97 ? -6.52 9.234 -2.953 1 98.38 97 VAL B C 1
ATOM 1582 O O . VAL B 1 97 ? -7.5 9.836 -3.395 1 98.38 97 VAL B O 1
ATOM 1585 N N . ALA B 1 98 ? -5.395 9.781 -2.65 1 98.44 98 ALA B N 1
ATOM 1586 C CA . ALA B 1 98 ? -5.164 11.195 -2.9 1 98.44 98 ALA B CA 1
ATOM 1587 C C . ALA B 1 98 ? -4.535 11.422 -4.273 1 98.44 98 ALA B C 1
ATOM 1589 O O . ALA B 1 98 ? -4.875 12.375 -4.973 1 98.44 98 ALA B O 1
ATOM 1590 N N . VAL B 1 99 ? -3.584 10.516 -4.625 1 98.5 99 VAL B N 1
ATOM 1591 C CA . VAL B 1 99 ? -2.893 10.609 -5.906 1 98.5 99 VAL B CA 1
ATOM 1592 C C . VAL B 1 99 ? -2.383 9.234 -6.328 1 98.5 99 VAL B C 1
ATOM 1594 O O . VAL B 1 99 ? -2.07 8.398 -5.48 1 98.5 99 VAL B O 1
ATOM 1597 N N . ARG B 1 100 ? -2.379 8.969 -7.523 1 98.69 100 ARG B N 1
ATOM 1598 C CA . ARG B 1 100 ? -1.772 7.785 -8.133 1 98.69 100 ARG B CA 1
ATOM 1599 C C . ARG B 1 100 ? -1.344 8.062 -9.562 1 98.69 100 ARG B C 1
ATOM 1601 O O . ARG B 1 100 ? -2.176 8.391 -10.414 1 98.69 100 ARG B O 1
ATOM 1608 N N . VAL B 1 101 ? -0.127 7.898 -9.844 1 98.25 101 VAL B N 1
ATOM 1609 C CA . VAL B 1 101 ? 0.392 8.117 -11.195 1 98.25 101 VAL B CA 1
ATOM 1610 C C . VAL B 1 101 ? 0.559 6.781 -11.906 1 98.25 101 VAL B C 1
ATOM 1612 O O . VAL B 1 101 ? 0.958 5.789 -11.297 1 98.25 101 VAL B O 1
ATOM 1615 N N . ALA B 1 102 ? 0.334 6.754 -13.18 1 97.44 102 ALA B N 1
ATOM 1616 C CA . ALA B 1 102 ? 0.402 5.508 -13.945 1 97.44 102 ALA B CA 1
ATOM 1617 C C . ALA B 1 102 ? 1.838 5 -14.031 1 97.44 102 ALA B C 1
ATOM 1619 O O . ALA B 1 102 ? 2.785 5.789 -14.023 1 97.44 102 ALA B O 1
ATOM 1620 N N . LYS B 1 103 ? 1.977 3.693 -13.984 1 95.62 103 LYS B N 1
ATOM 1621 C CA . LYS B 1 103 ? 3.242 3.014 -14.25 1 95.62 103 LYS B CA 1
ATOM 1622 C C . LYS B 1 103 ? 3.416 2.736 -15.734 1 95.62 103 LYS B C 1
ATOM 1624 O O . LYS B 1 103 ? 2.473 2.314 -16.406 1 95.62 103 LYS B O 1
#

Solvent-accessible surface area (backbone atoms only — not comparable to full-atom values): 11069 Å² total; per-residue (Å²): 124,43,40,25,41,34,41,33,36,45,36,90,90,56,76,60,73,87,51,42,66,62,44,60,67,51,47,60,61,36,37,75,71,58,34,37,46,31,33,27,39,24,23,79,48,75,79,48,92,96,50,84,77,47,74,40,31,33,37,35,30,37,46,32,84,42,70,69,49,47,51,50,57,50,54,69,35,58,45,37,70,67,60,26,36,34,66,94,72,38,46,74,27,36,36,51,74,74,48,30,52,61,109,124,42,38,25,40,34,41,33,38,45,35,91,89,56,77,59,75,85,51,42,66,64,45,58,65,51,45,59,61,36,38,74,71,58,33,36,45,32,33,28,40,25,23,79,47,75,81,50,90,96,50,84,77,49,73,41,31,34,38,36,31,36,47,32,84,42,70,67,50,47,52,50,58,50,54,70,36,58,47,37,70,67,60,27,37,35,67,94,73,38,46,75,28,37,35,51,75,74,46,29,50,59,108

Organism: Wickerhamomyces anomalus (strain ATCC 58044 / CBS 1984 / NCYC 433 / NRRL Y-366-8) (NCBI:txid683960)

Secondary structure (DSSP, 8-state):
-EEEEEEEEBPTT---GGGHHHHHHTHHHHHHTTSEEEEEEEESS---TTSPP-EEEEEEEEEESSHHHHHHHHHTSHHHHTT-B-GGG-EEEEEEEEEE---/-EEEEEEEEBPTT---GGGHHHHHHTHHHHHHTTSEEEEEEEESS---TTS---EEEEEEEEEESSHHHHHHHHHTSHHHHTT-B-GGG-EEEEEEEEEE---

Radius of gyration: 16.58 Å; Cα contacts (8 Å, 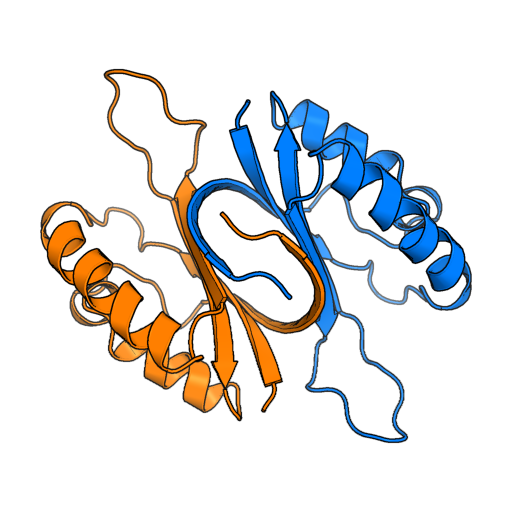|Δi|>4): 415; chains: 2; bounding box: 44×44×37 Å